Protein AF-A0A1Q6X659-F1 (afdb_monomer)

Solvent-accessible surface area (backbone atoms only — not comparable to full-atom values): 13234 Å² total; per-residue (Å²): 112,69,60,81,78,65,63,61,84,58,43,81,41,50,49,84,45,97,89,57,50,27,60,58,52,50,52,55,45,37,75,77,37,81,77,60,40,32,36,35,41,36,81,61,102,80,49,73,64,58,59,50,38,52,75,71,60,47,70,46,82,40,57,68,86,66,63,63,70,57,57,54,51,48,52,52,51,62,70,66,53,74,76,87,70,90,79,87,84,92,81,84,84,87,76,82,88,72,84,77,82,70,76,60,55,38,33,36,42,33,42,61,50,66,68,60,47,52,54,54,44,54,53,42,40,74,74,56,37,41,69,45,77,22,54,30,29,70,56,38,52,52,50,41,69,76,52,69,33,58,32,36,39,31,24,45,84,37,62,102,32,34,28,54,58,40,53,52,52,36,52,77,69,65,53,78,44,30,35,32,40,46,26,79,77,83,54,63,67,61,55,52,54,40,52,76,72,64,43,71,47,80,43,59,60,89,59,60,67,66,60,51,52,49,54,49,54,53,29,50,60,77,60,67,124

Sequence (225 aa):
MLFRQRRPRFTILDLYLPDISGLEVLRQMRELDPHAAVIILTGHPSSDLERQARGLGATEFLTKGLKLETVVLMMQEALARPLPSPAPSPRTSGRKIPGASQEPISLLFVDDEDSVCAFYSQYLIQCGYQVRTAKNGPAALALAEQQPPRLIIVDLTMPDMAGVELVRKLRERQVQSAVIAFTSSRDERLLEEILDLGVVDVMEKPADPERLAIAIQVGLILTSR

pLDDT: mean 77.11, std 18.49, range [28.84, 98.19]

Foldseek 3Di:
DVCVVPVDQEEEFEQDDDPDGSLVVLVVNCVVPVQHAYEYEAQDPDDPSVVSCVVSPHPYYHHDPDDLVVVLVSLVVSNPDDRDDPDDDDDDDDDDPDDPPPPAAEEEEEALDPVLCVVLVVVVVVVRHHYDYHNDLVRSLVVCVVPNGQAYEYEQDGPPDGRLRSLVVCVVVVRLHAYEYEYQDPPVVSVVSSVVSPHQYYHHPPDDSVVVVSSVSVSSSVSPD

Secondary structure (DSSP, 8-state):
-HHHHH--SEEEEES--SSS-HHHHHHHHHHH-TT-EEEEEESSTT-HHHHHHHHTT-SEEEETT--HHHHHHHHHHHHHS----S----------------PPPEEEEE-S-HHHHHHHHHHHHHTT-EEEEESSHHHHHHHHHHS--SEEEE-SS-SSS-HHHHHHHHHHTT---EEEEEE----HHHHHHHHHTT-SEEEESS--HHHHHHHHHHHHHHT--

Structure (mmCIF, N/CA/C/O backbone):
data_AF-A0A1Q6X659-F1
#
_entry.id   AF-A0A1Q6X659-F1
#
loop_
_atom_site.group_PDB
_atom_site.id
_atom_site.type_symbol
_atom_site.label_atom_id
_atom_site.label_alt_id
_atom_site.label_comp_id
_atom_site.label_asym_id
_atom_site.label_entity_id
_atom_site.label_seq_id
_atom_site.pdbx_PDB_ins_code
_atom_site.Cartn_x
_atom_site.Cartn_y
_atom_site.Cartn_z
_atom_site.occupancy
_atom_site.B_iso_or_equiv
_atom_site.auth_seq_id
_atom_site.auth_comp_id
_atom_site.auth_asym_id
_atom_site.auth_atom_id
_atom_site.pdbx_PDB_model_num
ATOM 1 N N . MET A 1 1 ? 4.358 -17.098 -23.109 1.00 64.12 1 MET A N 1
ATOM 2 C CA . MET A 1 1 ? 4.682 -15.669 -22.908 1.00 64.12 1 MET A CA 1
ATOM 3 C C . MET A 1 1 ? 3.695 -15.070 -21.910 1.00 64.12 1 MET A C 1
ATOM 5 O O . MET A 1 1 ? 2.492 -15.169 -22.145 1.00 64.12 1 MET A O 1
ATOM 9 N N . LEU A 1 2 ? 4.183 -14.496 -20.805 1.00 71.75 2 LEU A N 1
ATOM 10 C CA . LEU A 1 2 ? 3.372 -13.975 -19.688 1.00 71.75 2 LEU A CA 1
ATOM 11 C C . LEU A 1 2 ? 2.314 -12.951 -20.138 1.00 71.75 2 LEU A C 1
ATOM 13 O O . LEU A 1 2 ? 1.184 -12.973 -19.656 1.00 71.75 2 LEU A O 1
ATOM 17 N N . PHE A 1 3 ? 2.650 -12.133 -21.139 1.00 74.81 3 PHE A N 1
ATOM 18 C CA . PHE A 1 3 ? 1.750 -11.155 -21.752 1.00 74.81 3 PHE A CA 1
ATOM 19 C C . PHE A 1 3 ? 0.428 -11.774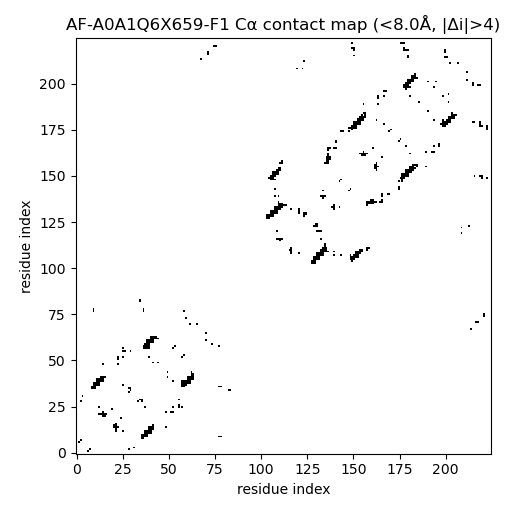 -22.240 1.00 74.81 3 PHE A C 1
ATOM 21 O O . PHE A 1 3 ? -0.649 -11.262 -21.945 1.00 74.81 3 PHE A O 1
ATOM 28 N N . ARG A 1 4 ? 0.485 -12.936 -22.907 1.00 77.06 4 ARG A N 1
ATOM 29 C CA . ARG A 1 4 ? -0.708 -13.634 -23.417 1.00 77.06 4 ARG A CA 1
ATOM 30 C C . ARG A 1 4 ? -1.593 -14.188 -22.298 1.00 77.06 4 ARG A C 1
ATOM 32 O O . ARG A 1 4 ? -2.805 -14.247 -22.467 1.00 77.06 4 ARG A O 1
ATOM 39 N N . GLN A 1 5 ? -0.987 -14.604 -21.186 1.00 71.06 5 GLN A N 1
ATOM 40 C CA . GLN A 1 5 ? -1.693 -15.204 -20.050 1.00 71.06 5 GLN A CA 1
ATOM 41 C C . GLN A 1 5 ? -2.322 -14.150 -19.135 1.00 71.06 5 GLN A C 1
ATOM 43 O O . GLN A 1 5 ? -3.423 -14.354 -18.640 1.00 71.06 5 GLN A O 1
ATOM 48 N N . ARG A 1 6 ? -1.628 -13.028 -18.908 1.00 72.06 6 ARG A N 1
ATOM 49 C CA . ARG A 1 6 ? -2.042 -11.994 -17.948 1.00 72.06 6 ARG A CA 1
ATOM 50 C C . ARG A 1 6 ? -2.740 -10.792 -18.590 1.00 72.06 6 ARG A C 1
ATOM 52 O O . ARG A 1 6 ? -3.401 -10.065 -17.862 1.00 72.06 6 ARG A O 1
ATOM 59 N N . ARG A 1 7 ? -2.594 -10.584 -19.910 1.00 72.00 7 ARG A N 1
ATOM 60 C CA . ARG A 1 7 ? -3.108 -9.423 -20.672 1.00 72.00 7 ARG A CA 1
ATOM 61 C C . ARG A 1 7 ? -2.994 -8.105 -19.886 1.00 72.00 7 ARG A C 1
ATOM 63 O O . ARG A 1 7 ? -4.010 -7.498 -19.539 1.00 72.00 7 ARG A O 1
ATOM 70 N N . PRO A 1 8 ? -1.765 -7.696 -19.535 1.00 71.94 8 PRO A N 1
ATOM 71 C CA . PRO A 1 8 ? -1.556 -6.540 -18.678 1.00 71.94 8 PRO A CA 1
ATOM 72 C C . PRO A 1 8 ? -2.023 -5.251 -19.367 1.00 71.94 8 PRO A C 1
ATOM 74 O O . PRO A 1 8 ? -1.880 -5.099 -20.579 1.00 71.94 8 PRO A O 1
ATOM 77 N N . ARG A 1 9 ? -2.558 -4.301 -18.585 1.00 59.72 9 ARG A N 1
ATOM 78 C CA . ARG A 1 9 ? -3.031 -3.001 -19.106 1.00 59.72 9 ARG A CA 1
ATOM 79 C C . ARG A 1 9 ? -1.894 -2.114 -19.620 1.00 59.72 9 ARG A C 1
ATOM 81 O O . ARG A 1 9 ? -2.136 -1.273 -20.474 1.00 59.72 9 ARG A O 1
ATOM 88 N N . PHE A 1 10 ? -0.681 -2.308 -19.112 1.00 71.94 10 PHE A N 1
ATOM 89 C CA . PHE A 1 10 ? 0.547 -1.695 -19.610 1.00 71.94 10 PHE A CA 1
ATOM 90 C C . PHE A 1 10 ? 1.723 -2.650 -19.385 1.00 71.94 10 PHE A C 1
ATOM 92 O O . PHE A 1 10 ? 1.685 -3.494 -18.492 1.00 71.94 10 PHE A O 1
ATOM 99 N N . THR A 1 11 ? 2.769 -2.536 -20.196 1.00 81.62 11 THR A N 1
ATOM 100 C CA . THR A 1 11 ? 4.011 -3.306 -20.059 1.00 81.62 11 THR A CA 1
ATOM 101 C C . THR A 1 11 ? 5.193 -2.355 -20.092 1.00 81.62 11 THR A C 1
ATOM 103 O O . THR A 1 11 ? 5.302 -1.555 -21.015 1.00 81.62 11 THR A O 1
ATOM 106 N N . ILE A 1 12 ? 6.083 -2.457 -19.110 1.00 81.06 12 ILE A N 1
ATOM 107 C CA . ILE A 1 12 ? 7.392 -1.806 -19.159 1.00 81.06 12 ILE A CA 1
ATOM 108 C C . ILE A 1 12 ? 8.394 -2.842 -19.667 1.00 81.06 12 ILE A C 1
ATOM 110 O O . ILE A 1 12 ? 8.463 -3.943 -19.125 1.00 81.06 12 ILE A O 1
ATOM 114 N N . LEU A 1 13 ? 9.133 -2.513 -20.722 1.00 82.69 13 LEU A N 1
ATOM 115 C CA . LEU A 1 13 ? 9.983 -3.456 -21.440 1.00 82.69 13 LEU A CA 1
ATOM 116 C C . LEU A 1 13 ? 11.391 -2.892 -21.623 1.00 82.69 13 LEU A C 1
ATOM 118 O O . LEU A 1 13 ? 11.579 -1.900 -22.323 1.00 82.69 13 LEU A O 1
ATOM 122 N N . ASP A 1 14 ? 12.385 -3.540 -21.017 1.00 81.19 14 ASP A N 1
ATOM 123 C CA . ASP A 1 14 ? 13.793 -3.245 -21.294 1.00 81.19 14 ASP A CA 1
ATOM 124 C C . ASP A 1 14 ? 14.152 -3.695 -22.718 1.00 81.19 14 ASP A C 1
ATOM 126 O O . ASP A 1 14 ? 13.738 -4.766 -23.169 1.00 81.19 14 ASP A O 1
ATOM 130 N N . LEU A 1 15 ? 14.931 -2.885 -23.434 1.00 76.38 15 LEU A N 1
ATOM 131 C CA . LEU A 1 15 ? 15.457 -3.252 -24.752 1.00 76.38 15 LEU A CA 1
ATOM 132 C C . LEU A 1 15 ? 16.584 -4.285 -24.667 1.00 76.38 15 LEU A C 1
ATOM 134 O O . LEU A 1 15 ? 16.765 -5.075 -25.598 1.00 76.38 15 LEU A O 1
ATOM 138 N N . TYR A 1 16 ? 17.323 -4.281 -23.558 1.00 73.62 16 TYR A N 1
ATOM 139 C CA . TYR A 1 16 ? 18.468 -5.151 -23.322 1.00 73.62 16 TYR A CA 1
ATOM 140 C C . TYR A 1 16 ? 18.085 -6.250 -22.335 1.00 73.62 16 TYR A C 1
ATOM 142 O O . TYR A 1 16 ? 18.192 -6.088 -21.123 1.00 73.62 16 TYR A O 1
ATOM 150 N N . LEU A 1 17 ? 17.634 -7.375 -22.876 1.00 79.38 17 LEU A N 1
ATOM 151 C CA . LEU A 1 17 ? 17.309 -8.588 -22.132 1.00 79.38 17 LEU A CA 1
ATOM 152 C C . LEU A 1 17 ? 18.331 -9.688 -22.485 1.00 79.38 17 LEU A C 1
ATOM 154 O O . LEU A 1 17 ? 18.854 -9.680 -23.602 1.00 79.38 17 LEU A O 1
ATOM 158 N N . PRO A 1 18 ? 18.621 -10.625 -21.565 1.00 65.00 18 PRO A N 1
ATOM 159 C CA . PRO A 1 18 ? 19.689 -11.613 -21.737 1.00 65.00 18 PRO A CA 1
ATOM 160 C C . PRO A 1 18 ? 19.415 -12.650 -22.839 1.00 65.00 18 PRO A C 1
ATOM 162 O O . PRO A 1 18 ? 20.344 -13.019 -23.551 1.00 65.00 18 PRO A O 1
ATOM 165 N N . ASP A 1 19 ? 18.160 -13.085 -23.010 1.00 76.56 19 ASP A N 1
ATOM 166 C CA . ASP A 1 19 ? 17.821 -14.219 -23.891 1.00 76.56 19 ASP A CA 1
ATOM 167 C C . ASP A 1 19 ? 17.177 -13.806 -25.224 1.00 76.56 19 ASP A C 1
ATOM 169 O O . ASP A 1 19 ? 17.427 -14.402 -26.270 1.00 76.56 19 ASP A O 1
ATOM 173 N N . ILE A 1 20 ? 16.312 -12.791 -25.195 1.00 79.50 20 ILE A N 1
ATOM 174 C CA . ILE A 1 20 ? 15.537 -12.318 -26.346 1.00 79.50 20 ILE A CA 1
ATOM 175 C C . ILE A 1 20 ? 15.560 -10.800 -26.360 1.00 79.50 20 ILE A C 1
ATOM 177 O O . ILE A 1 20 ? 15.252 -10.188 -25.350 1.00 79.50 20 ILE A O 1
ATOM 181 N N . SER A 1 21 ? 15.888 -10.165 -27.485 1.00 81.75 21 SER A N 1
ATOM 182 C CA . SER A 1 21 ? 15.876 -8.698 -27.550 1.00 81.75 21 SER A CA 1
ATOM 183 C C . SER A 1 21 ? 14.490 -8.138 -27.205 1.00 81.75 21 SER A C 1
ATOM 185 O O . SER A 1 21 ? 13.475 -8.638 -27.698 1.00 81.75 21 SER A O 1
ATOM 187 N N . GLY A 1 22 ? 14.441 -7.047 -26.431 1.00 80.56 22 GLY A N 1
ATOM 188 C CA . GLY A 1 22 ? 13.186 -6.355 -26.123 1.00 80.56 22 GLY A CA 1
ATOM 189 C C . GLY A 1 22 ? 12.432 -5.889 -27.374 1.00 80.56 22 GLY A C 1
ATOM 190 O O . GLY A 1 22 ? 11.209 -5.792 -27.361 1.00 80.56 22 GLY A O 1
ATOM 191 N N . LEU A 1 23 ? 13.120 -5.684 -28.502 1.00 81.38 23 LEU A N 1
ATOM 192 C CA . LEU A 1 23 ? 12.468 -5.365 -29.773 1.00 81.38 23 LEU A CA 1
ATOM 193 C C . LEU A 1 23 ? 11.662 -6.548 -30.332 1.00 81.38 23 LEU A C 1
ATOM 195 O O . LEU A 1 23 ? 10.545 -6.367 -30.814 1.00 81.38 23 LEU A O 1
ATOM 199 N N . GLU A 1 24 ? 12.203 -7.762 -30.233 1.00 81.25 24 GLU A N 1
ATOM 200 C CA . GLU A 1 24 ? 11.502 -8.973 -30.666 1.00 81.25 24 GLU A CA 1
ATOM 201 C C . GLU A 1 24 ? 10.317 -9.269 -29.737 1.00 81.25 24 GLU A C 1
ATOM 203 O O . GLU A 1 24 ? 9.238 -9.638 -30.200 1.00 81.25 24 GLU A O 1
ATOM 208 N N . VAL A 1 25 ? 10.467 -9.000 -28.436 1.00 85.19 25 VAL A N 1
ATOM 209 C CA . VAL A 1 25 ? 9.364 -9.053 -27.464 1.00 85.19 25 VAL A CA 1
ATOM 210 C C . VAL A 1 25 ? 8.252 -8.067 -27.836 1.00 85.19 25 VAL A C 1
ATOM 212 O O . VAL A 1 25 ? 7.084 -8.455 -27.873 1.00 85.19 25 VAL A O 1
ATOM 215 N N . LEU A 1 26 ? 8.593 -6.818 -28.174 1.00 83.88 26 LEU A N 1
ATOM 216 C CA . LEU A 1 26 ? 7.624 -5.814 -28.622 1.00 83.88 26 LEU A CA 1
ATOM 217 C C . LEU A 1 26 ? 6.905 -6.258 -29.902 1.00 83.88 26 LEU A C 1
ATOM 219 O O . LEU A 1 26 ? 5.685 -6.120 -29.992 1.00 83.88 26 LEU A O 1
ATOM 223 N N . ARG A 1 27 ? 7.632 -6.825 -30.872 1.00 82.81 27 ARG A N 1
ATOM 224 C CA . ARG A 1 27 ? 7.061 -7.337 -32.127 1.00 82.81 27 ARG A CA 1
ATOM 225 C C . ARG A 1 27 ? 6.025 -8.428 -31.856 1.00 82.81 27 ARG A C 1
ATOM 227 O O . ARG A 1 27 ? 4.900 -8.337 -32.339 1.00 82.81 27 ARG A O 1
ATOM 234 N N . GLN A 1 28 ? 6.370 -9.399 -31.012 1.00 84.75 28 GLN A N 1
ATOM 235 C CA . GLN A 1 28 ? 5.460 -10.472 -30.605 1.00 84.75 28 GLN A CA 1
ATOM 236 C C . GLN A 1 28 ? 4.237 -9.939 -29.846 1.00 84.75 28 GLN A C 1
ATOM 238 O O . GLN A 1 28 ? 3.120 -10.409 -30.051 1.00 84.75 28 GLN A O 1
ATOM 243 N N . MET A 1 29 ? 4.412 -8.931 -28.988 1.00 82.69 29 MET A N 1
ATOM 244 C CA . MET A 1 29 ? 3.293 -8.292 -28.292 1.00 82.69 29 MET A CA 1
ATOM 245 C C . MET A 1 29 ? 2.362 -7.554 -29.256 1.00 82.69 29 MET A C 1
ATOM 247 O O . MET A 1 29 ? 1.151 -7.652 -29.097 1.00 82.69 29 MET A O 1
ATOM 251 N N . ARG A 1 30 ? 2.903 -6.867 -30.269 1.00 80.31 30 ARG A N 1
ATOM 252 C CA . ARG A 1 30 ? 2.128 -6.145 -31.292 1.00 80.31 30 ARG A CA 1
ATOM 253 C C . ARG A 1 30 ? 1.357 -7.078 -32.223 1.00 80.31 30 ARG A C 1
ATOM 255 O O . ARG A 1 30 ? 0.250 -6.734 -32.618 1.00 80.31 30 ARG A O 1
ATOM 262 N N . GLU A 1 31 ? 1.899 -8.255 -32.533 1.00 81.94 31 GLU A N 1
ATOM 263 C CA . GLU A 1 31 ? 1.165 -9.303 -33.259 1.00 81.94 31 GLU A CA 1
ATOM 264 C C . GLU A 1 31 ? -0.029 -9.834 -32.457 1.00 81.94 31 GLU A C 1
ATOM 266 O O . GLU A 1 31 ? -1.070 -10.158 -33.026 1.00 81.94 31 GLU A O 1
ATOM 271 N N . LEU A 1 32 ? 0.116 -9.928 -31.133 1.00 81.69 32 LEU A N 1
ATOM 272 C CA . LEU A 1 32 ? -0.941 -10.402 -30.239 1.00 81.69 32 LEU A CA 1
ATOM 273 C C . LEU A 1 32 ? -1.984 -9.322 -29.935 1.00 81.69 32 LEU A C 1
ATOM 275 O O . LEU A 1 32 ? -3.170 -9.631 -29.821 1.00 81.69 32 LEU A O 1
ATOM 279 N N . ASP A 1 33 ? -1.534 -8.084 -29.758 1.00 77.75 33 ASP A N 1
ATOM 280 C CA . ASP A 1 33 ? -2.356 -6.916 -29.478 1.00 77.75 33 ASP A CA 1
ATOM 281 C C . ASP A 1 33 ? -1.678 -5.644 -30.035 1.00 77.75 33 ASP A C 1
ATOM 283 O O . ASP A 1 33 ? -0.761 -5.082 -29.413 1.00 77.75 33 ASP A O 1
ATOM 287 N N . PRO A 1 34 ? -2.148 -5.146 -31.195 1.00 76.69 34 PRO A N 1
ATOM 288 C CA . PRO A 1 34 ? -1.640 -3.919 -31.805 1.00 76.69 34 PRO A CA 1
ATOM 289 C C . PRO A 1 34 ? -1.761 -2.683 -30.904 1.00 76.69 34 PRO A C 1
ATOM 291 O O . PRO A 1 34 ? -1.044 -1.705 -31.112 1.00 76.69 34 PRO A O 1
ATOM 294 N N . HIS A 1 35 ? -2.644 -2.715 -29.902 1.00 70.94 35 HIS A N 1
ATOM 295 C CA . HIS A 1 35 ? -2.966 -1.583 -29.038 1.00 70.94 35 HIS A CA 1
ATOM 296 C C . HIS A 1 35 ? -2.387 -1.685 -27.627 1.00 70.94 35 HIS A C 1
ATOM 298 O O . HIS A 1 35 ? -2.618 -0.786 -26.818 1.00 70.94 35 HIS A O 1
ATOM 304 N N . ALA A 1 36 ? -1.615 -2.729 -27.315 1.00 76.44 36 ALA A N 1
ATOM 305 C CA . ALA A 1 36 ? -1.024 -2.880 -25.991 1.00 76.44 36 ALA A CA 1
ATOM 306 C C . ALA A 1 36 ? -0.200 -1.638 -25.600 1.00 76.44 36 ALA A C 1
ATOM 308 O O . ALA A 1 36 ? 0.680 -1.208 -26.354 1.00 76.44 36 ALA A O 1
ATOM 309 N N . ALA A 1 37 ? -0.440 -1.066 -24.420 1.00 74.56 37 ALA A N 1
ATOM 310 C CA . ALA A 1 37 ? 0.388 0.028 -23.925 1.00 74.56 37 ALA A CA 1
ATOM 311 C C . ALA A 1 37 ? 1.763 -0.532 -23.529 1.00 74.56 37 ALA A C 1
ATOM 313 O O . ALA A 1 37 ? 1.868 -1.315 -22.583 1.00 74.56 37 ALA A O 1
ATOM 314 N N . VAL A 1 38 ? 2.813 -0.170 -24.272 1.00 78.12 38 VAL A N 1
ATOM 315 C CA . VAL A 1 38 ? 4.181 -0.650 -24.020 1.00 78.12 38 VAL A CA 1
ATOM 316 C C . VAL A 1 38 ? 5.115 0.540 -23.874 1.00 78.12 38 VAL A C 1
ATOM 318 O O . VAL A 1 38 ? 5.272 1.325 -24.808 1.00 78.12 38 VAL A O 1
ATOM 321 N N . ILE A 1 39 ? 5.727 0.657 -22.701 1.00 77.81 39 ILE A N 1
ATOM 322 C CA . ILE A 1 39 ? 6.712 1.679 -22.358 1.00 77.81 39 ILE A CA 1
ATOM 323 C C . ILE A 1 39 ? 8.090 1.024 -22.407 1.00 77.81 39 ILE A C 1
ATOM 325 O O . ILE A 1 39 ? 8.321 -0.005 -21.775 1.00 77.81 39 ILE A O 1
ATOM 329 N N . ILE A 1 40 ? 9.008 1.597 -23.173 1.00 77.56 40 ILE A N 1
ATOM 330 C CA . ILE A 1 40 ? 10.329 1.021 -23.412 1.00 77.56 40 ILE A CA 1
ATOM 331 C C . ILE A 1 40 ? 11.345 1.618 -22.443 1.00 77.56 40 ILE A C 1
ATOM 333 O O . ILE A 1 40 ? 11.412 2.831 -22.316 1.00 77.56 40 ILE A O 1
ATOM 337 N N . LEU A 1 41 ? 12.173 0.794 -21.804 1.00 72.38 41 LEU A N 1
ATOM 338 C CA . LEU A 1 41 ? 13.244 1.222 -20.901 1.00 72.38 41 LEU A CA 1
ATOM 339 C C . LEU A 1 41 ? 14.600 1.164 -21.639 1.00 72.38 41 LEU A C 1
ATOM 341 O O . LEU A 1 41 ? 15.031 0.101 -22.084 1.00 72.38 41 LEU A O 1
ATOM 345 N N . THR A 1 42 ? 15.268 2.308 -21.811 1.00 66.56 42 THR A N 1
ATOM 346 C CA . THR A 1 42 ? 16.495 2.511 -22.604 1.00 66.56 42 THR A CA 1
ATOM 347 C C . THR A 1 42 ? 17.637 3.045 -21.739 1.00 66.56 42 THR A C 1
ATOM 349 O O . THR A 1 42 ? 17.432 3.845 -20.841 1.00 66.56 42 THR A O 1
ATOM 352 N N . GLY A 1 43 ? 18.878 2.611 -21.974 1.00 55.88 43 GLY A N 1
ATOM 353 C CA . GLY A 1 43 ? 20.047 3.117 -21.233 1.00 55.88 43 GLY A CA 1
ATOM 354 C C . GLY A 1 43 ? 20.626 4.432 -21.767 1.00 55.88 43 GLY A C 1
ATOM 355 O O . GLY A 1 43 ? 21.275 5.152 -21.020 1.00 55.88 43 GLY A O 1
ATOM 356 N N . HIS A 1 44 ? 20.392 4.747 -23.045 1.00 54.44 44 HIS A N 1
ATOM 357 C CA . HIS A 1 44 ? 20.873 5.960 -23.711 1.00 54.44 44 HIS A CA 1
ATOM 358 C C . HIS A 1 44 ? 19.968 6.330 -24.907 1.00 54.44 44 HIS A C 1
ATOM 360 O O . HIS A 1 44 ? 19.569 5.432 -25.653 1.00 54.44 44 HIS A O 1
ATOM 366 N N . PRO A 1 45 ? 19.700 7.631 -25.140 1.00 48.59 45 PRO A N 1
ATOM 367 C CA . PRO A 1 45 ? 18.712 8.131 -26.109 1.00 48.59 45 PRO A CA 1
ATOM 368 C C . PRO A 1 45 ? 19.133 8.076 -27.598 1.00 48.59 45 PRO A C 1
ATOM 370 O O . PRO A 1 45 ? 18.506 8.710 -28.443 1.00 48.59 45 PRO A O 1
ATOM 373 N N . SER A 1 46 ? 20.226 7.387 -27.953 1.00 51.16 46 SER A N 1
ATOM 374 C CA . SER A 1 46 ? 20.831 7.461 -29.300 1.00 51.16 46 SER A CA 1
ATOM 375 C C . SER A 1 46 ? 21.001 6.122 -30.030 1.00 51.16 46 SER A C 1
ATOM 377 O O . SER A 1 46 ? 21.691 6.070 -31.047 1.00 51.16 46 SER A O 1
ATOM 379 N N . SER A 1 47 ? 20.377 5.037 -29.564 1.00 57.50 47 SER A N 1
ATOM 380 C CA . SER A 1 47 ? 20.535 3.717 -30.198 1.00 57.50 47 SER A CA 1
ATOM 381 C C . SER A 1 47 ? 19.558 3.482 -31.362 1.00 57.50 47 SER A C 1
ATOM 383 O O . SER A 1 47 ? 18.392 3.878 -31.311 1.00 57.50 47 SER A O 1
ATOM 385 N N . ASP A 1 48 ? 20.009 2.781 -32.410 1.00 65.44 48 ASP A N 1
ATOM 386 C CA . ASP A 1 48 ? 19.168 2.324 -33.532 1.00 65.44 48 ASP A CA 1
ATOM 387 C C . ASP A 1 48 ? 17.935 1.527 -33.080 1.00 65.44 48 ASP A C 1
ATOM 389 O O . ASP A 1 48 ? 16.881 1.593 -33.716 1.00 65.44 48 ASP A O 1
ATOM 393 N N . LEU A 1 49 ? 18.037 0.836 -31.940 1.00 63.47 49 LEU A N 1
ATOM 394 C CA . LEU A 1 49 ? 16.931 0.105 -31.326 1.00 63.47 49 LEU A CA 1
ATOM 395 C C . LEU A 1 49 ? 15.760 1.016 -30.928 1.00 63.47 49 LEU A C 1
ATOM 397 O O . LEU A 1 49 ? 14.610 0.609 -31.067 1.00 63.47 49 LEU A O 1
ATOM 401 N N . GLU A 1 50 ? 16.013 2.244 -30.467 1.00 64.94 50 GLU A N 1
ATOM 402 C CA . GLU A 1 50 ? 14.945 3.180 -30.088 1.00 64.94 50 GLU A CA 1
ATOM 403 C C . GLU A 1 50 ? 14.127 3.608 -31.313 1.00 64.94 50 GLU A C 1
ATOM 405 O O . GLU A 1 50 ? 12.894 3.626 -31.288 1.00 64.94 50 GLU A O 1
ATOM 410 N N . ARG A 1 51 ? 14.817 3.892 -32.428 1.00 65.75 51 ARG A N 1
ATOM 411 C CA . ARG A 1 51 ? 14.174 4.204 -33.714 1.00 65.75 51 ARG A CA 1
ATOM 412 C C . ARG A 1 51 ? 13.309 3.046 -34.200 1.00 65.75 51 ARG A C 1
ATOM 414 O O . ARG A 1 51 ? 12.185 3.270 -34.644 1.00 65.75 51 ARG A O 1
ATOM 421 N N . GLN A 1 52 ? 13.808 1.819 -34.083 1.00 68.81 52 GLN A N 1
ATOM 422 C CA . GLN A 1 52 ? 13.057 0.624 -34.467 1.00 68.81 52 GLN A CA 1
ATOM 423 C C . GLN A 1 52 ? 11.842 0.402 -33.557 1.00 68.81 52 GLN A C 1
ATOM 425 O O . GLN A 1 52 ? 10.746 0.154 -34.054 1.00 68.81 52 GLN A O 1
ATOM 430 N N . ALA A 1 53 ? 11.987 0.585 -32.244 1.00 66.31 53 ALA A N 1
ATOM 431 C CA . ALA A 1 53 ? 10.879 0.482 -31.297 1.00 66.31 53 ALA A CA 1
ATOM 432 C C . ALA A 1 53 ? 9.794 1.550 -31.540 1.00 66.31 53 ALA A C 1
ATOM 434 O O . ALA A 1 53 ? 8.605 1.240 -31.444 1.00 66.31 53 ALA A O 1
ATOM 435 N N . ARG A 1 54 ? 10.169 2.780 -31.937 1.00 68.00 54 ARG A N 1
ATOM 436 C CA . ARG A 1 54 ? 9.209 3.808 -32.392 1.00 68.00 54 ARG A CA 1
ATOM 437 C C . ARG A 1 54 ? 8.443 3.341 -33.625 1.00 68.00 54 ARG A C 1
ATOM 439 O O . ARG A 1 54 ? 7.224 3.476 -33.666 1.00 68.00 54 ARG A O 1
ATOM 446 N N . GLY A 1 55 ? 9.141 2.753 -34.598 1.00 68.00 55 GLY A N 1
ATOM 447 C CA . GLY A 1 55 ? 8.528 2.183 -35.802 1.00 68.00 55 GLY A CA 1
ATOM 448 C C . GLY A 1 55 ? 7.528 1.056 -35.513 1.00 68.00 55 GLY A C 1
ATOM 449 O O . GLY A 1 55 ? 6.569 0.887 -36.258 1.00 68.00 55 GLY A O 1
ATOM 450 N N . LEU A 1 56 ? 7.704 0.336 -34.403 1.00 66.88 56 LEU A N 1
ATOM 451 C CA . LEU A 1 56 ? 6.789 -0.709 -33.925 1.00 66.88 56 LEU A CA 1
ATOM 452 C C . LEU A 1 56 ? 5.674 -0.180 -33.001 1.00 66.88 56 LEU A C 1
ATOM 454 O O . LEU A 1 56 ? 4.929 -0.960 -32.403 1.00 66.88 56 LEU A O 1
ATOM 458 N N . GLY A 1 57 ? 5.541 1.141 -32.862 1.00 63.00 57 GLY A N 1
ATOM 459 C CA . GLY A 1 57 ? 4.478 1.764 -32.078 1.00 63.00 57 GLY A CA 1
ATOM 460 C C . GLY A 1 57 ? 4.665 1.633 -30.567 1.00 63.00 57 GLY A C 1
ATOM 461 O O . GLY A 1 57 ? 3.673 1.510 -29.847 1.00 63.00 57 GLY A O 1
ATOM 462 N N . ALA A 1 58 ? 5.904 1.613 -30.064 1.00 62.69 58 ALA A N 1
ATOM 463 C CA . ALA A 1 58 ? 6.161 1.830 -28.639 1.00 62.69 58 ALA A CA 1
ATOM 464 C C . ALA A 1 58 ? 5.444 3.104 -28.163 1.00 62.69 58 ALA A C 1
ATOM 466 O O . ALA A 1 58 ? 5.467 4.129 -28.845 1.00 62.69 58 ALA A O 1
ATOM 467 N N . THR A 1 59 ? 4.764 3.018 -27.021 1.00 56.38 59 THR A N 1
ATOM 468 C CA . THR A 1 59 ? 3.899 4.095 -26.535 1.00 56.38 59 THR A CA 1
ATOM 469 C C . THR A 1 59 ? 4.721 5.266 -26.016 1.00 56.38 59 THR A C 1
ATOM 471 O O . THR A 1 59 ? 4.357 6.396 -26.322 1.00 56.38 59 THR A O 1
ATOM 474 N N . GLU A 1 60 ? 5.812 4.980 -25.294 1.00 63.81 60 GLU A N 1
ATOM 475 C CA . GLU A 1 60 ? 6.763 5.957 -24.746 1.00 63.81 60 GLU A CA 1
ATOM 476 C C . GLU A 1 60 ? 8.140 5.328 -24.437 1.00 63.81 60 GLU A C 1
ATOM 478 O O . GLU A 1 60 ? 8.270 4.100 -24.399 1.00 63.81 60 GLU A O 1
ATOM 483 N N . PHE A 1 61 ? 9.158 6.170 -24.199 1.00 61.94 61 PHE A N 1
ATOM 484 C CA . PHE A 1 61 ? 10.538 5.768 -23.872 1.00 61.94 61 PHE A CA 1
ATOM 485 C C . PHE A 1 61 ? 11.017 6.334 -22.529 1.00 61.94 61 PHE A C 1
ATOM 487 O O . PHE A 1 61 ? 10.942 7.532 -22.283 1.00 61.94 61 PHE A O 1
ATOM 494 N N . LEU A 1 62 ? 11.589 5.471 -21.695 1.00 60.75 62 LEU A N 1
ATOM 495 C CA . LEU A 1 62 ? 12.161 5.764 -20.386 1.00 60.75 62 LEU A CA 1
ATOM 496 C C . LEU A 1 62 ? 13.680 5.604 -20.433 1.00 60.75 62 LEU A C 1
ATOM 498 O O . LEU A 1 62 ? 14.150 4.533 -20.785 1.00 60.75 62 LEU A O 1
ATOM 502 N N . THR A 1 63 ? 14.464 6.597 -20.020 1.00 58.19 63 THR A N 1
ATOM 503 C CA . THR A 1 63 ? 15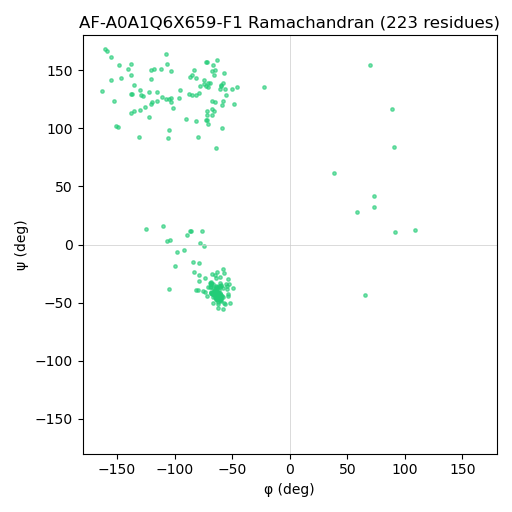.909 6.438 -19.810 1.00 58.19 63 THR A CA 1
ATOM 504 C C . THR A 1 63 ? 16.237 5.793 -18.449 1.00 58.19 63 THR A C 1
ATOM 506 O O . THR A 1 63 ? 15.591 6.047 -17.433 1.00 58.19 63 THR A O 1
ATOM 509 N N . LYS A 1 64 ? 17.266 4.942 -18.385 1.00 52.41 64 LYS A N 1
ATOM 510 C CA . LYS A 1 64 ? 17.782 4.365 -17.133 1.00 52.41 64 LYS A CA 1
ATOM 511 C C . LYS A 1 64 ? 18.403 5.504 -16.314 1.00 52.41 64 LYS A C 1
ATOM 513 O O . LYS A 1 64 ? 19.348 6.138 -16.771 1.00 52.41 64 LYS A O 1
ATOM 518 N N . GLY A 1 65 ? 17.838 5.787 -15.136 1.00 46.88 65 GLY A N 1
ATOM 519 C CA . GLY A 1 65 ? 18.211 6.929 -14.282 1.00 46.88 65 GLY A CA 1
ATOM 520 C C . GLY A 1 65 ? 17.180 8.068 -14.206 1.00 46.88 65 GLY A C 1
ATOM 521 O O . GLY A 1 65 ? 17.508 9.152 -13.728 1.00 46.88 65 GLY A O 1
ATOM 522 N N . LEU A 1 66 ? 15.948 7.859 -14.682 1.00 51.62 66 LEU A N 1
ATOM 523 C CA . LEU A 1 66 ? 14.872 8.850 -14.590 1.00 51.62 66 LEU A CA 1
ATOM 524 C C . LEU A 1 66 ? 14.385 9.106 -13.160 1.00 51.62 66 LEU A C 1
ATOM 526 O O . LEU A 1 66 ? 14.329 8.205 -12.325 1.00 51.62 66 LEU A O 1
ATOM 530 N N . LYS A 1 67 ? 13.931 10.345 -12.939 1.00 52.44 67 LYS A N 1
ATOM 531 C CA . LYS A 1 67 ? 13.120 10.715 -11.779 1.00 52.44 67 LYS A CA 1
ATOM 532 C C . LYS A 1 67 ? 11.729 10.108 -11.914 1.00 52.44 67 LYS A C 1
ATOM 534 O O . LYS A 1 67 ? 11.136 10.098 -12.992 1.00 52.44 67 LYS A O 1
ATOM 539 N N . LEU A 1 68 ? 11.214 9.609 -10.803 1.00 52.91 68 LEU A N 1
ATOM 540 C CA . LEU A 1 68 ? 9.971 8.856 -10.748 1.00 52.91 68 LEU A CA 1
ATOM 541 C C . LEU A 1 68 ? 8.739 9.642 -11.216 1.00 52.91 68 LEU A C 1
ATOM 543 O O . LEU A 1 68 ? 7.845 9.061 -11.825 1.00 52.91 68 LEU A O 1
ATOM 547 N N . GLU A 1 69 ? 8.704 10.950 -10.974 1.00 54.09 69 GLU A N 1
ATOM 548 C CA . GLU A 1 69 ? 7.632 11.845 -11.430 1.00 54.09 69 GLU A CA 1
ATOM 549 C C . GLU A 1 69 ? 7.338 11.639 -12.925 1.00 54.09 69 GLU A C 1
ATOM 551 O O . GLU A 1 69 ? 6.181 11.592 -13.338 1.00 54.09 69 GLU A O 1
ATOM 556 N N . THR A 1 70 ? 8.387 11.401 -13.720 1.00 55.78 70 THR A N 1
ATOM 557 C CA . THR A 1 70 ? 8.294 11.093 -15.147 1.00 55.78 70 THR A CA 1
ATOM 558 C C . THR A 1 70 ? 7.648 9.733 -15.408 1.00 55.78 70 THR A C 1
ATOM 560 O O . THR A 1 70 ? 6.816 9.620 -16.301 1.00 55.78 70 THR A O 1
ATOM 563 N N . VAL A 1 71 ? 7.979 8.698 -14.629 1.00 63.56 71 VAL A N 1
ATOM 564 C CA . VAL A 1 71 ? 7.388 7.354 -14.776 1.00 63.56 71 VAL A CA 1
ATOM 565 C C . VAL A 1 71 ? 5.895 7.391 -14.457 1.00 63.56 71 VAL A C 1
ATOM 567 O O . VAL A 1 71 ? 5.087 6.853 -15.210 1.00 63.56 71 VAL A O 1
ATOM 570 N N . VAL A 1 72 ? 5.518 8.059 -13.368 1.00 65.19 72 VAL A N 1
ATOM 571 C CA . VAL A 1 72 ? 4.123 8.174 -12.926 1.00 65.19 72 VAL A CA 1
ATOM 572 C C . VAL A 1 72 ? 3.303 8.997 -13.918 1.00 65.19 72 VAL A C 1
ATOM 574 O O . VAL A 1 72 ? 2.224 8.556 -14.314 1.00 65.19 72 VAL A O 1
ATOM 577 N N . LEU A 1 73 ? 3.831 10.133 -14.387 1.00 63.56 73 LEU A N 1
ATOM 578 C CA . LEU A 1 73 ? 3.198 10.936 -15.435 1.00 63.56 73 LEU A CA 1
ATOM 579 C C . LEU A 1 73 ? 3.001 10.117 -16.718 1.00 63.56 73 LEU A C 1
ATOM 581 O O . LEU A 1 73 ? 1.911 10.108 -17.282 1.00 63.56 73 LEU A O 1
ATOM 585 N N . MET A 1 74 ? 4.009 9.350 -17.135 1.00 63.69 74 MET A N 1
ATOM 586 C CA . MET A 1 74 ? 3.905 8.482 -18.309 1.00 63.69 74 MET A CA 1
ATOM 587 C C . MET A 1 74 ? 2.878 7.365 -18.138 1.00 63.69 74 MET A C 1
ATOM 589 O O . MET A 1 74 ? 2.157 7.046 -19.082 1.00 63.69 74 MET A O 1
ATOM 593 N N . MET A 1 75 ? 2.772 6.769 -16.948 1.00 65.81 75 MET A N 1
ATOM 594 C CA . MET A 1 75 ? 1.722 5.790 -16.662 1.00 65.81 75 MET A CA 1
ATOM 595 C C . MET A 1 75 ? 0.336 6.431 -16.769 1.00 65.81 75 MET A C 1
ATOM 597 O O . MET A 1 75 ? -0.561 5.845 -17.374 1.00 65.81 75 MET A O 1
ATOM 601 N N . GLN A 1 76 ? 0.168 7.641 -16.231 1.00 65.94 76 GLN A N 1
ATOM 602 C CA . GLN A 1 76 ? -1.077 8.401 -16.338 1.00 65.94 76 GLN A CA 1
ATOM 603 C C . GLN A 1 76 ? -1.417 8.731 -17.798 1.00 65.94 76 GLN A C 1
ATOM 605 O O . GLN A 1 76 ? -2.544 8.486 -18.222 1.00 65.94 76 GLN A O 1
ATOM 610 N N . GLU A 1 77 ? -0.457 9.206 -18.592 1.00 65.69 77 GLU A N 1
ATOM 611 C CA . GLU A 1 77 ? -0.648 9.507 -20.017 1.00 65.69 77 GLU A CA 1
ATOM 612 C C . GLU A 1 77 ? -0.960 8.255 -20.847 1.00 65.69 77 GLU A C 1
ATOM 614 O O . GLU A 1 77 ? -1.870 8.269 -21.681 1.00 65.69 77 GLU A O 1
ATOM 619 N N . ALA A 1 78 ? -0.252 7.150 -20.601 1.00 65.44 78 ALA A N 1
ATOM 620 C CA . ALA A 1 78 ? -0.480 5.882 -21.288 1.00 65.44 78 ALA A CA 1
ATOM 621 C C . ALA A 1 78 ? -1.874 5.308 -20.988 1.00 65.44 78 ALA A C 1
ATOM 623 O O . ALA A 1 78 ? -2.508 4.747 -21.879 1.00 65.44 78 ALA A O 1
ATOM 624 N N . LEU A 1 79 ? -2.367 5.477 -19.757 1.00 63.66 79 LEU A N 1
ATOM 625 C CA . LEU A 1 79 ? -3.711 5.052 -19.352 1.00 63.66 79 LEU A CA 1
ATOM 626 C C . LEU A 1 79 ? -4.813 6.015 -19.812 1.00 63.66 79 LEU A C 1
ATOM 628 O O . LEU A 1 79 ? -5.953 5.586 -19.982 1.00 63.66 79 LEU A O 1
ATOM 632 N N . ALA A 1 80 ? -4.487 7.292 -20.017 1.00 63.88 80 ALA A N 1
ATOM 633 C CA . ALA A 1 80 ? -5.420 8.314 -20.482 1.00 63.88 80 ALA A CA 1
ATOM 634 C C . ALA A 1 80 ? -5.591 8.345 -22.012 1.00 63.88 80 ALA A C 1
ATOM 636 O O . ALA A 1 80 ? -6.553 8.948 -22.495 1.00 63.88 80 ALA A O 1
ATOM 637 N N . ARG A 1 81 ? -4.701 7.710 -22.796 1.00 55.56 81 ARG A N 1
ATOM 638 C CA . ARG A 1 81 ? -4.874 7.614 -24.256 1.00 55.56 81 ARG A CA 1
ATOM 639 C C . ARG A 1 81 ? -6.115 6.770 -24.588 1.00 55.56 81 ARG A C 1
ATOM 641 O O . ARG A 1 81 ? -6.171 5.595 -24.221 1.00 55.56 81 ARG A O 1
ATOM 648 N N . PRO A 1 82 ? -7.094 7.314 -25.336 1.00 46.03 82 PRO A N 1
ATOM 649 C CA . PRO A 1 82 ? -8.146 6.502 -25.927 1.00 46.03 82 PRO A CA 1
ATOM 650 C C . PRO A 1 82 ? -7.502 5.480 -26.868 1.00 46.03 82 PRO A C 1
ATOM 652 O O . PRO A 1 82 ? -6.617 5.841 -27.649 1.00 46.03 82 PRO A O 1
ATOM 655 N N . LEU A 1 83 ? -7.955 4.222 -26.823 1.00 39.19 83 LEU A N 1
ATOM 656 C CA . LEU A 1 83 ? -7.672 3.255 -27.889 1.00 39.19 83 LEU A CA 1
ATOM 657 C C . LEU A 1 83 ? -7.917 3.949 -29.242 1.00 39.19 83 LEU A C 1
ATOM 659 O O . LEU A 1 83 ? -8.927 4.653 -29.358 1.00 39.19 83 LEU A O 1
ATOM 663 N N . PRO A 1 84 ? -7.037 3.800 -30.251 1.00 37.41 84 PRO A N 1
ATOM 664 C CA . PRO A 1 84 ? -7.270 4.383 -31.562 1.00 37.41 84 PRO A CA 1
ATOM 665 C C . PRO A 1 84 ? -8.581 3.826 -32.127 1.00 37.41 84 PRO A C 1
ATOM 667 O O . PRO A 1 84 ? -8.633 2.709 -32.632 1.00 37.41 84 PRO A O 1
ATOM 670 N N . SER A 1 85 ? -9.658 4.599 -32.022 1.00 32.31 85 SER A N 1
ATOM 671 C CA . SER A 1 85 ? -10.836 4.397 -32.854 1.00 32.31 85 SER A CA 1
ATOM 672 C C . SER A 1 85 ? -10.476 4.871 -34.265 1.00 32.31 85 SER A C 1
ATOM 674 O O . SER A 1 85 ? -9.828 5.918 -34.399 1.00 32.31 85 SER A O 1
ATOM 676 N N . PRO A 1 86 ? -10.832 4.132 -35.328 1.00 34.62 86 PRO A N 1
ATOM 677 C CA . PRO A 1 86 ? -10.473 4.521 -36.678 1.00 34.62 86 PRO A CA 1
ATOM 678 C C . PRO A 1 86 ? -11.215 5.804 -37.091 1.00 34.62 86 PRO A C 1
ATOM 680 O O . PRO A 1 86 ? -12.414 5.794 -37.344 1.00 34.62 86 PRO A O 1
ATOM 683 N N . ALA A 1 87 ? -10.418 6.867 -37.225 1.00 32.72 87 ALA A N 1
ATOM 684 C CA . ALA A 1 87 ? -10.611 8.085 -38.019 1.00 32.72 87 ALA A CA 1
ATOM 685 C C . ALA A 1 87 ? -11.698 9.113 -37.595 1.00 32.72 87 ALA A C 1
ATOM 687 O O . ALA A 1 87 ? -12.660 8.792 -36.901 1.00 32.72 87 ALA A O 1
ATOM 688 N N . PRO A 1 88 ? -11.511 10.399 -37.970 1.00 43.12 88 PRO A N 1
ATOM 689 C CA . PRO A 1 88 ? -11.957 11.545 -37.183 1.00 43.12 88 PRO A CA 1
ATOM 690 C C . PRO A 1 88 ? -13.171 12.269 -37.781 1.00 43.12 88 PRO A C 1
ATOM 692 O O . PRO A 1 88 ? -13.434 12.210 -38.980 1.00 43.12 88 PRO A O 1
ATOM 695 N N . SER A 1 89 ? -13.835 13.093 -36.969 1.00 28.84 89 SER A N 1
ATOM 696 C CA . SER A 1 89 ? -14.489 14.298 -37.491 1.00 28.84 89 SER A CA 1
ATOM 697 C C . SER A 1 89 ? -14.207 15.511 -36.591 1.00 28.84 89 SER A C 1
ATOM 699 O O . SER A 1 89 ? -14.194 15.383 -35.365 1.00 28.84 89 SER A O 1
ATOM 701 N N . PRO A 1 90 ? -13.918 16.685 -37.185 1.00 38.50 90 PRO A N 1
ATOM 702 C CA . PRO A 1 90 ? -13.459 17.860 -36.463 1.00 38.50 90 PRO A CA 1
ATOM 703 C C . PRO A 1 90 ? -14.654 18.673 -35.966 1.00 38.50 90 PRO A C 1
ATOM 705 O O . PRO A 1 90 ? -15.525 19.050 -36.750 1.00 38.50 90 PRO A O 1
ATOM 708 N N . ARG A 1 91 ? -14.671 19.019 -34.677 1.00 32.06 91 ARG A N 1
ATOM 709 C CA . ARG A 1 91 ? -15.410 20.189 -34.190 1.00 32.06 91 ARG A CA 1
ATOM 710 C C . ARG A 1 91 ? -14.544 20.971 -33.217 1.00 32.06 91 ARG A C 1
ATOM 712 O O . ARG A 1 91 ? -14.147 20.490 -32.162 1.00 32.06 91 ARG A O 1
ATOM 719 N N . THR A 1 92 ? -14.232 22.177 -33.658 1.00 31.55 92 THR A N 1
ATOM 720 C CA . THR A 1 92 ? -13.573 23.258 -32.946 1.00 31.55 92 THR A CA 1
ATOM 721 C C . THR A 1 92 ? -14.498 23.902 -31.914 1.00 31.55 92 THR A C 1
ATOM 723 O O . THR A 1 92 ? -15.714 23.953 -32.080 1.00 31.55 92 THR A O 1
ATOM 726 N N . SER A 1 93 ? -13.836 24.525 -30.938 1.00 34.03 93 SER A N 1
ATOM 727 C CA . SER A 1 93 ? -14.288 25.650 -30.117 1.00 34.03 93 SER A CA 1
ATOM 728 C C . SER A 1 93 ? -15.049 25.345 -28.824 1.00 34.03 93 SER A C 1
ATOM 730 O O . SER A 1 93 ? -16.186 24.886 -28.812 1.00 34.03 93 SER A O 1
ATOM 732 N N . GLY A 1 94 ? -14.408 25.758 -27.726 1.00 33.81 94 GLY A N 1
ATOM 733 C CA . GLY A 1 94 ? -15.091 26.304 -26.562 1.00 33.81 94 GLY A CA 1
ATOM 734 C C . GLY A 1 94 ? -15.486 25.302 -25.487 1.00 33.81 94 GLY A C 1
ATOM 735 O O . GLY A 1 94 ? -16.656 24.960 -25.348 1.00 33.81 94 GLY A O 1
ATOM 736 N N . ARG A 1 95 ? -14.553 24.962 -24.594 1.00 30.70 95 ARG A N 1
ATOM 737 C CA . ARG A 1 95 ? -14.945 24.670 -23.213 1.00 30.70 95 ARG A CA 1
ATOM 738 C C . ARG A 1 95 ? -13.952 25.298 -22.246 1.00 30.70 95 ARG A C 1
ATOM 740 O O . ARG A 1 95 ? -12.781 24.941 -22.225 1.00 30.70 95 ARG A O 1
ATOM 747 N N . LYS A 1 96 ? -14.470 26.290 -21.510 1.00 29.16 96 LYS A N 1
ATOM 748 C CA . LYS A 1 96 ? -13.978 26.807 -20.226 1.00 29.16 96 LYS A CA 1
ATOM 749 C C . LYS A 1 96 ? -13.127 25.766 -19.507 1.00 29.16 96 LYS A C 1
ATOM 751 O O . LYS A 1 96 ? -13.595 24.642 -19.383 1.00 29.16 96 LYS A O 1
ATOM 756 N N . ILE A 1 97 ? -11.985 26.173 -18.962 1.00 29.84 97 ILE A N 1
ATOM 757 C CA . ILE A 1 97 ? -11.328 25.470 -17.857 1.00 29.84 97 ILE A CA 1
ATOM 758 C C . ILE A 1 97 ? -12.196 25.743 -16.617 1.00 29.84 97 ILE A C 1
ATOM 760 O O . ILE A 1 97 ? -12.219 26.888 -16.159 1.00 29.84 97 ILE A O 1
ATOM 764 N N . PRO A 1 98 ? -12.976 24.785 -16.086 1.00 31.08 98 PRO A N 1
ATOM 765 C CA . PRO A 1 98 ? -13.580 24.935 -14.774 1.00 31.08 98 PRO A CA 1
ATOM 766 C C . PRO A 1 98 ? -12.525 24.479 -13.761 1.00 31.08 98 PRO A C 1
ATOM 768 O O . PRO A 1 98 ? -11.943 23.407 -13.918 1.00 31.08 98 PRO A O 1
ATOM 771 N N . GLY A 1 99 ? -12.249 25.309 -12.755 1.00 35.91 99 GLY A N 1
ATOM 772 C CA . GLY A 1 99 ? -11.322 24.978 -11.678 1.00 35.91 99 GLY A CA 1
ATOM 773 C C . GLY A 1 99 ? -11.617 23.594 -11.104 1.00 35.91 99 GLY A C 1
ATOM 774 O O . GLY A 1 99 ? -12.724 23.329 -10.643 1.00 35.91 99 GLY A O 1
ATOM 775 N N . ALA A 1 100 ? -10.627 22.710 -11.166 1.00 34.62 100 ALA A N 1
ATOM 776 C CA . ALA A 1 100 ? -10.684 21.435 -10.484 1.00 34.62 100 ALA A CA 1
ATOM 777 C C . ALA A 1 100 ? -10.327 21.685 -9.017 1.00 34.62 100 ALA A C 1
ATOM 779 O O . ALA A 1 100 ? -9.161 21.673 -8.635 1.00 34.62 100 ALA A O 1
ATOM 780 N N . SER A 1 101 ? -11.336 21.912 -8.182 1.00 39.59 101 SER A N 1
ATOM 781 C CA . SER A 1 101 ? -11.267 21.461 -6.797 1.00 39.59 101 SER A CA 1
ATOM 782 C C . SER A 1 101 ? -11.217 19.931 -6.840 1.00 39.59 101 SER A C 1
ATOM 784 O O . SER A 1 101 ? -12.257 19.276 -6.812 1.00 39.59 101 SER A O 1
ATOM 786 N N . GLN A 1 102 ? -10.025 19.361 -7.042 1.00 57.03 102 GLN A N 1
ATOM 787 C CA . GLN A 1 102 ? -9.819 17.930 -6.844 1.00 57.03 102 GLN A CA 1
ATOM 788 C C . GLN A 1 102 ? -10.018 17.668 -5.353 1.00 57.03 102 GLN A C 1
ATOM 790 O O . GLN A 1 102 ? -9.280 18.211 -4.530 1.00 57.03 102 GLN A O 1
ATOM 795 N N . GLU A 1 103 ? -11.051 16.903 -5.000 1.00 65.38 103 GLU A N 1
ATOM 796 C CA . GLU A 1 103 ? -11.198 16.434 -3.627 1.00 65.38 103 GLU A CA 1
ATOM 797 C C . GLU A 1 103 ? -9.927 15.669 -3.226 1.00 65.38 103 GLU A C 1
ATOM 799 O O . GLU A 1 103 ? -9.421 14.864 -4.020 1.00 65.38 103 GLU A O 1
ATOM 804 N N . PRO A 1 104 ? -9.374 15.936 -2.032 1.00 76.25 104 PRO A N 1
ATOM 805 C CA . PRO A 1 104 ? -8.145 15.299 -1.593 1.00 76.25 104 PRO A CA 1
ATOM 806 C C . PRO A 1 104 ? -8.334 13.780 -1.526 1.00 76.25 104 PRO A C 1
ATOM 808 O O . PRO A 1 104 ? -9.329 13.275 -1.007 1.00 76.25 104 PRO A O 1
ATOM 811 N N . ILE A 1 105 ? -7.366 13.039 -2.069 1.00 90.81 105 ILE A N 1
ATOM 812 C CA . ILE A 1 105 ? -7.405 11.575 -2.117 1.00 90.81 105 ILE A CA 1
ATOM 813 C C . ILE A 1 105 ? -7.293 11.020 -0.693 1.00 90.81 105 ILE A C 1
ATOM 815 O O . ILE A 1 105 ? -6.320 11.302 0.010 1.00 90.81 105 ILE A O 1
ATOM 819 N N . SER A 1 106 ? -8.278 10.216 -0.285 1.00 95.38 106 SER A N 1
ATOM 820 C CA . SER A 1 106 ? -8.337 9.617 1.047 1.00 95.38 106 SER A CA 1
ATOM 821 C C . SER A 1 106 ? -7.468 8.359 1.160 1.00 95.38 106 SER A C 1
ATOM 823 O O . SER A 1 106 ? -7.585 7.421 0.366 1.00 95.38 106 SER A O 1
ATOM 825 N N . LEU A 1 107 ? -6.619 8.330 2.184 1.00 97.56 107 LEU A N 1
ATOM 826 C CA . LEU A 1 107 ? -5.763 7.213 2.572 1.00 97.56 107 LEU A CA 1
ATOM 827 C C . LEU A 1 107 ? -6.101 6.767 4.001 1.00 97.56 107 LEU A C 1
ATOM 829 O O . LEU A 1 107 ? -6.496 7.581 4.839 1.00 97.56 107 LEU A O 1
ATOM 833 N N . LEU A 1 108 ? -5.902 5.483 4.291 1.00 98.12 108 LEU A N 1
ATOM 834 C CA . LEU A 1 108 ? -5.949 4.936 5.647 1.00 98.12 108 LEU A CA 1
ATOM 835 C C . LEU A 1 108 ? -4.595 4.304 5.983 1.00 98.12 108 LEU A C 1
ATOM 837 O O . LEU A 1 108 ? -4.167 3.388 5.290 1.00 98.12 108 LEU A O 1
ATOM 841 N N . PHE A 1 109 ? -3.937 4.787 7.033 1.00 97.94 109 PHE A N 1
ATOM 842 C CA . PHE A 1 109 ? -2.683 4.238 7.548 1.00 97.94 109 PHE A CA 1
ATOM 843 C C . PHE A 1 109 ? -2.969 3.427 8.817 1.00 97.94 109 PHE A C 1
ATOM 845 O O . PHE A 1 109 ? -3.567 3.948 9.758 1.00 97.94 109 PHE A O 1
ATOM 852 N N . VAL A 1 110 ? -2.598 2.151 8.835 1.00 97.94 110 VAL A N 1
ATOM 853 C CA . VAL A 1 110 ? -2.940 1.214 9.908 1.00 97.94 110 VAL A CA 1
ATOM 854 C C . VAL A 1 110 ? -1.668 0.643 10.512 1.00 97.94 110 VAL A C 1
ATOM 856 O O . VAL A 1 110 ? -0.971 -0.131 9.859 1.00 97.94 110 VAL A O 1
ATOM 859 N N . ASP A 1 111 ? -1.376 1.055 11.739 1.00 96.00 111 ASP A N 1
ATOM 860 C CA . ASP A 1 111 ? -0.142 0.732 12.452 1.00 96.00 111 ASP A CA 1
ATOM 861 C C . ASP A 1 111 ? -0.341 1.008 13.947 1.00 96.00 111 ASP A C 1
ATOM 863 O O . ASP A 1 111 ? -0.875 2.064 14.310 1.00 96.00 111 ASP A O 1
ATOM 867 N N . ASP A 1 112 ? 0.037 0.078 14.821 1.00 95.81 112 ASP A N 1
ATOM 868 C CA . ASP A 1 112 ? -0.093 0.246 16.271 1.00 95.81 112 ASP A CA 1
ATOM 869 C C . ASP A 1 112 ? 1.012 1.127 16.874 1.00 95.81 112 ASP A C 1
ATOM 871 O O . ASP A 1 112 ? 0.838 1.669 17.972 1.00 95.81 112 ASP A O 1
ATOM 875 N N . GLU A 1 113 ? 2.106 1.358 16.143 1.00 92.38 113 GLU A N 1
ATOM 876 C CA . GLU A 1 113 ? 3.192 2.237 16.561 1.00 92.38 113 GLU A CA 1
ATOM 877 C C . GLU A 1 113 ? 2.863 3.717 16.279 1.00 92.38 113 GLU A C 1
ATOM 879 O O . GLU A 1 113 ? 2.931 4.211 15.149 1.00 92.38 113 GLU A O 1
ATOM 884 N N . ASP A 1 114 ? 2.564 4.477 17.339 1.00 89.81 114 ASP A N 1
ATOM 885 C CA . ASP A 1 114 ? 2.202 5.904 17.256 1.00 89.81 114 ASP A CA 1
ATOM 886 C C . ASP A 1 114 ? 3.235 6.767 16.515 1.00 89.81 114 ASP A C 1
ATOM 888 O O . ASP A 1 114 ? 2.875 7.673 15.759 1.00 89.81 114 ASP A O 1
ATOM 892 N N . SER A 1 115 ? 4.523 6.486 16.718 1.00 84.75 115 SER A N 1
ATOM 893 C CA . SER A 1 115 ? 5.629 7.190 16.063 1.00 84.75 115 SER A CA 1
ATOM 894 C C . SER A 1 115 ? 5.640 6.963 14.550 1.00 84.75 115 SER A C 1
ATOM 896 O O . SER A 1 115 ? 5.832 7.918 13.793 1.00 84.75 115 SER A O 1
ATOM 898 N N . VAL A 1 116 ? 5.395 5.726 14.108 1.00 88.56 116 VAL A N 1
ATOM 899 C CA . VAL A 1 116 ? 5.330 5.343 12.692 1.00 88.56 116 VAL A CA 1
ATOM 900 C C . VAL A 1 116 ? 4.117 5.999 12.039 1.00 88.56 116 VAL A C 1
ATOM 902 O O . VAL A 1 116 ? 4.264 6.711 11.040 1.00 88.56 116 VAL A O 1
ATOM 905 N N . CYS A 1 117 ? 2.941 5.858 12.658 1.00 91.25 117 CYS A N 1
ATOM 906 C CA . CYS A 1 117 ? 1.708 6.513 12.224 1.00 91.25 117 CYS A CA 1
ATOM 907 C C . CYS A 1 117 ? 1.896 8.027 12.050 1.00 91.25 117 CYS A C 1
ATOM 909 O O . CYS A 1 117 ? 1.541 8.573 11.003 1.00 91.25 117 CYS A O 1
ATOM 911 N N . ALA A 1 118 ? 2.458 8.713 13.052 1.00 83.56 118 ALA A N 1
ATOM 912 C CA . ALA A 1 118 ? 2.640 10.162 13.026 1.00 83.56 118 ALA A CA 1
ATOM 913 C C . ALA A 1 118 ? 3.596 10.609 11.910 1.00 83.56 118 ALA A C 1
ATOM 915 O O . ALA A 1 118 ? 3.266 11.520 11.149 1.00 83.56 118 ALA A O 1
ATOM 916 N N . PHE A 1 119 ? 4.750 9.947 11.783 1.00 88.31 119 PHE A N 1
ATOM 917 C CA . PHE A 1 119 ? 5.779 10.305 10.809 1.00 88.31 119 PHE A CA 1
ATOM 918 C C . PHE A 1 119 ? 5.284 10.175 9.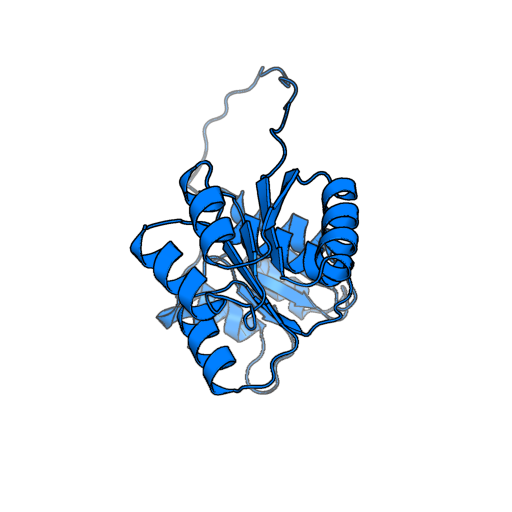362 1.00 88.31 119 PHE A C 1
ATOM 920 O O . PHE A 1 119 ? 5.316 11.151 8.605 1.00 88.31 119 PHE A O 1
ATOM 927 N N . TYR A 1 120 ? 4.772 9.001 8.978 1.00 90.31 120 TYR A N 1
ATOM 928 C CA . TYR A 1 120 ? 4.326 8.775 7.601 1.00 90.31 120 TYR A CA 1
ATOM 929 C C . TYR A 1 120 ? 3.042 9.540 7.280 1.00 90.31 120 TYR A C 1
ATOM 931 O O . TYR A 1 120 ? 2.925 10.088 6.184 1.00 90.31 120 TYR A O 1
ATOM 939 N N . SER A 1 121 ? 2.102 9.661 8.225 1.00 90.75 121 SER A N 1
ATOM 940 C CA . SER A 1 121 ? 0.885 10.449 7.989 1.00 90.75 121 SER A CA 1
ATOM 941 C C . SER A 1 121 ? 1.206 11.922 7.765 1.00 90.75 121 SER A C 1
ATOM 943 O O . SER A 1 121 ? 0.650 12.526 6.850 1.00 90.75 121 SER A O 1
ATOM 945 N N . GLN A 1 122 ? 2.129 12.503 8.540 1.00 83.75 122 GLN A N 1
ATOM 946 C CA . GLN A 1 122 ? 2.543 13.893 8.351 1.00 83.75 122 GLN A CA 1
ATOM 947 C C . GLN A 1 122 ? 3.164 14.114 6.968 1.00 83.75 122 GLN A C 1
ATOM 949 O O . GLN A 1 122 ? 2.801 15.075 6.288 1.00 83.75 122 GLN A O 1
ATOM 954 N N . TYR A 1 123 ? 4.052 13.218 6.533 1.00 84.06 123 TYR A N 1
ATOM 955 C CA . TYR A 1 123 ? 4.650 13.280 5.200 1.00 84.06 123 TYR A CA 1
ATOM 956 C C . TYR A 1 123 ? 3.587 13.185 4.091 1.00 84.06 123 TYR A C 1
ATOM 958 O O . TYR A 1 123 ? 3.533 14.025 3.197 1.00 84.06 123 TYR A O 1
ATOM 966 N N . LEU A 1 124 ? 2.668 12.221 4.181 1.00 88.56 124 LEU A N 1
ATOM 967 C CA . LEU A 1 124 ? 1.615 12.029 3.179 1.00 88.56 124 LEU A CA 1
ATOM 968 C C . LEU A 1 124 ? 0.612 13.195 3.136 1.00 88.56 124 LEU A C 1
ATOM 970 O O . LEU A 1 124 ? 0.152 13.571 2.057 1.00 88.56 124 LEU A O 1
ATOM 974 N N . ILE A 1 125 ? 0.313 13.822 4.276 1.00 88.94 125 ILE A N 1
ATOM 975 C CA . ILE A 1 125 ? -0.491 15.052 4.322 1.00 88.94 125 ILE A CA 1
ATOM 976 C C . ILE A 1 125 ? 0.230 16.197 3.594 1.00 88.94 125 ILE A C 1
ATOM 978 O O . ILE A 1 125 ? -0.407 16.933 2.842 1.00 88.94 125 ILE A O 1
ATOM 982 N N . GLN A 1 126 ? 1.552 16.330 3.753 1.00 80.06 126 GLN A N 1
ATOM 983 C CA . GLN A 1 126 ? 2.349 17.317 3.007 1.00 80.06 126 GLN A CA 1
ATOM 984 C C . GLN A 1 126 ? 2.352 17.044 1.495 1.00 80.06 126 GLN A C 1
ATOM 986 O O . GLN A 1 126 ? 2.406 17.989 0.709 1.00 80.06 126 GLN A O 1
ATOM 991 N N . CYS A 1 127 ? 2.214 15.782 1.078 1.00 79.06 127 CYS A N 1
ATOM 992 C CA . CYS A 1 127 ? 1.998 15.404 -0.322 1.00 79.06 127 CYS A CA 1
ATOM 993 C C . CYS A 1 127 ? 0.571 15.693 -0.838 1.00 79.06 127 CYS A C 1
ATOM 995 O O . CYS A 1 127 ? 0.292 15.433 -2.008 1.00 79.06 127 CYS A O 1
ATOM 997 N N . GLY A 1 128 ? -0.333 16.219 -0.003 1.00 82.50 128 GLY A N 1
ATOM 998 C CA . GLY A 1 128 ? -1.697 16.598 -0.386 1.00 82.50 128 GLY A CA 1
ATOM 999 C C . GLY A 1 128 ? -2.755 15.503 -0.212 1.00 82.50 128 GLY A C 1
ATOM 1000 O O . GLY A 1 128 ? -3.880 15.669 -0.686 1.00 82.50 128 GLY A O 1
ATOM 1001 N N . TYR A 1 129 ? -2.432 14.394 0.461 1.00 91.75 129 TYR A N 1
ATOM 1002 C CA . TYR A 1 129 ? -3.399 13.337 0.770 1.00 91.75 129 TYR A CA 1
ATOM 1003 C C . TYR A 1 129 ? -4.215 13.649 2.031 1.00 91.75 129 TYR A C 1
ATOM 1005 O O . TYR A 1 129 ? -3.723 14.258 2.982 1.00 91.75 129 TYR A O 1
ATOM 1013 N N . GLN A 1 130 ? -5.455 13.161 2.085 1.00 95.06 130 GLN A N 1
ATOM 1014 C CA . GLN A 1 130 ? -6.232 13.122 3.323 1.00 95.06 130 GLN A CA 1
ATOM 1015 C C . GLN A 1 130 ? -5.974 11.787 4.027 1.00 95.06 130 GLN A C 1
ATOM 1017 O O . GLN A 1 130 ? -6.450 10.751 3.574 1.00 95.06 130 GLN A O 1
ATOM 1022 N N . VAL A 1 131 ? -5.240 11.798 5.139 1.00 96.25 131 VAL A N 1
ATOM 1023 C CA . VAL A 1 131 ? -4.844 10.568 5.843 1.00 96.25 131 VAL A CA 1
ATOM 1024 C C . VAL A 1 131 ? -5.668 10.383 7.115 1.00 96.25 131 VAL A C 1
ATOM 1026 O O . VAL A 1 131 ? -5.712 11.264 7.972 1.00 96.25 131 VAL A O 1
ATOM 1029 N N . ARG A 1 132 ? -6.313 9.222 7.248 1.00 97.56 132 ARG A N 1
ATOM 1030 C CA . ARG A 1 132 ? -6.876 8.720 8.512 1.00 97.56 132 ARG A CA 1
ATOM 1031 C C . ARG A 1 132 ? -5.949 7.644 9.067 1.00 97.56 132 ARG A C 1
ATOM 1033 O O . ARG A 1 132 ? -5.331 6.926 8.287 1.00 97.56 132 ARG A O 1
ATOM 1040 N N . THR A 1 133 ? -5.886 7.505 10.388 1.00 97.56 133 THR A N 1
ATOM 1041 C CA . THR A 1 133 ? -5.068 6.477 11.044 1.00 97.56 133 THR A CA 1
ATOM 1042 C C . THR A 1 133 ? -5.917 5.505 11.858 1.00 97.56 133 THR A C 1
ATOM 1044 O O . THR A 1 133 ? -6.980 5.864 12.370 1.00 97.56 133 THR A O 1
ATOM 1047 N N . ALA A 1 134 ? -5.447 4.266 11.983 1.00 97.12 134 ALA A N 1
ATOM 1048 C CA . ALA A 1 134 ? -5.984 3.256 12.888 1.00 97.12 134 ALA A CA 1
ATOM 1049 C C . ALA A 1 134 ? -4.842 2.489 13.557 1.00 97.12 134 ALA A C 1
ATOM 1051 O O . ALA A 1 134 ? -3.820 2.243 12.931 1.00 97.12 134 ALA A O 1
ATOM 1052 N N . LYS A 1 135 ? -5.048 2.079 14.812 1.00 95.69 135 LYS A N 1
ATOM 1053 C CA . LYS A 1 135 ? -4.036 1.369 15.612 1.00 95.69 135 LYS A CA 1
ATOM 1054 C C . LYS A 1 135 ? -4.198 -0.149 15.640 1.00 95.69 135 LYS A C 1
ATOM 1056 O O . LYS A 1 135 ? -3.408 -0.838 16.264 1.00 95.69 135 LYS A O 1
ATOM 1061 N N . ASN A 1 136 ? -5.277 -0.669 15.063 1.00 96.06 136 ASN A N 1
ATOM 1062 C CA . ASN A 1 136 ? -5.557 -2.100 15.014 1.00 96.06 136 ASN A CA 1
ATOM 1063 C C . ASN A 1 136 ? -6.561 -2.419 13.901 1.00 96.06 136 ASN A C 1
ATOM 1065 O O . ASN A 1 136 ? -7.212 -1.527 13.339 1.00 96.06 136 ASN A O 1
ATOM 1069 N N . GLY A 1 137 ? -6.703 -3.711 13.598 1.00 96.25 137 GLY A N 1
ATOM 1070 C CA . GLY A 1 137 ? -7.606 -4.183 12.553 1.00 96.25 137 GLY A CA 1
ATOM 1071 C C . GLY A 1 137 ? -9.083 -3.824 12.768 1.00 96.25 137 GLY A C 1
ATOM 1072 O O . GLY A 1 137 ? -9.694 -3.321 11.824 1.00 96.25 137 GLY A O 1
ATOM 1073 N N . PRO A 1 138 ? -9.685 -3.989 13.967 1.00 97.31 138 PRO A N 1
ATOM 1074 C CA . PRO A 1 138 ? -11.085 -3.619 14.187 1.00 97.31 138 PRO A CA 1
ATOM 1075 C C . PRO A 1 138 ? -11.375 -2.136 13.926 1.00 97.31 138 PRO A C 1
ATOM 1077 O O . PRO A 1 138 ? -12.366 -1.814 13.265 1.00 97.31 138 PRO A O 1
ATOM 1080 N N . ALA A 1 139 ? -10.508 -1.231 14.394 1.00 97.12 139 ALA A N 1
ATOM 1081 C CA . ALA A 1 139 ? -10.654 0.196 14.129 1.00 97.12 139 ALA A CA 1
ATOM 1082 C C . ALA A 1 139 ? -10.503 0.494 12.632 1.00 97.12 139 ALA A C 1
ATOM 1084 O O . ALA A 1 139 ? -11.330 1.205 12.066 1.00 97.12 139 ALA A O 1
ATOM 1085 N N . ALA A 1 140 ? -9.499 -0.087 11.970 1.00 97.25 140 ALA A N 1
ATOM 1086 C CA . ALA A 1 140 ? -9.284 0.099 10.537 1.00 97.25 140 ALA A CA 1
ATOM 1087 C C . ALA A 1 140 ? -10.478 -0.368 9.697 1.00 97.25 140 ALA A C 1
ATOM 1089 O O . ALA A 1 140 ? -10.919 0.352 8.801 1.00 97.25 140 ALA A O 1
ATOM 1090 N N . LEU A 1 141 ? -11.034 -1.539 10.021 1.00 96.31 141 LEU A N 1
ATOM 1091 C CA . LEU A 1 141 ? -12.207 -2.093 9.351 1.00 96.31 141 LEU A CA 1
ATOM 1092 C C . LEU A 1 141 ? -13.419 -1.165 9.509 1.00 96.31 141 LEU A C 1
ATOM 1094 O O . LEU A 1 141 ? -14.067 -0.831 8.519 1.00 96.31 141 LEU A O 1
ATOM 1098 N N . ALA A 1 142 ? -13.673 -0.667 10.724 1.00 96.00 142 ALA A N 1
ATOM 1099 C CA . ALA A 1 142 ? -14.757 0.280 10.976 1.00 96.00 142 ALA A CA 1
ATOM 1100 C C . ALA A 1 142 ? -14.581 1.593 10.190 1.00 96.00 142 ALA A C 1
ATOM 1102 O O . ALA A 1 142 ? -15.536 2.087 9.588 1.00 96.00 142 ALA A O 1
ATOM 1103 N N . LEU A 1 143 ? -13.367 2.155 10.150 1.00 96.44 143 LEU A N 1
ATOM 1104 C CA . LEU A 1 143 ? -13.092 3.383 9.395 1.00 96.44 143 LEU A CA 1
ATOM 1105 C C . LEU A 1 143 ? -13.264 3.173 7.883 1.00 96.44 143 LEU A C 1
ATOM 1107 O O . LEU A 1 143 ? -13.810 4.060 7.220 1.00 96.44 143 LEU A O 1
ATOM 1111 N N . ALA A 1 144 ? -12.814 2.028 7.358 1.00 95.38 144 ALA A N 1
ATOM 1112 C CA . ALA A 1 144 ? -12.916 1.673 5.945 1.00 95.38 144 ALA A CA 1
ATOM 1113 C C . ALA A 1 144 ? -14.364 1.414 5.503 1.00 95.38 144 ALA A C 1
ATOM 1115 O O . ALA A 1 144 ? -14.721 1.729 4.373 1.00 95.38 144 ALA A O 1
ATOM 1116 N N . GLU A 1 145 ? -15.213 0.892 6.386 1.00 92.31 145 GLU A N 1
ATOM 1117 C CA . GLU A 1 145 ? -16.640 0.694 6.106 1.00 92.31 145 GLU A CA 1
ATOM 1118 C C . GLU A 1 145 ? -17.439 1.992 6.147 1.00 92.31 145 GLU A C 1
ATOM 1120 O O . GLU A 1 145 ? -18.313 2.206 5.312 1.00 92.31 145 GLU A O 1
ATOM 1125 N N . GLN A 1 146 ? -17.135 2.870 7.105 1.00 92.12 146 GLN A N 1
ATOM 1126 C CA . GLN A 1 146 ? -17.802 4.168 7.216 1.00 92.12 146 G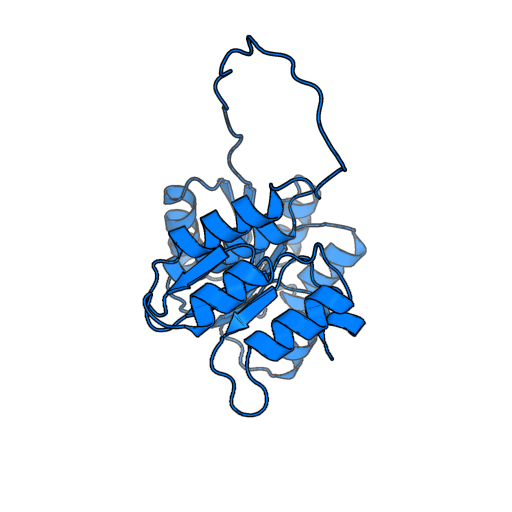LN A CA 1
ATOM 1127 C C . GLN A 1 146 ? -17.519 5.055 6.003 1.00 92.12 146 GLN A C 1
ATOM 1129 O O . GLN A 1 146 ? -18.417 5.715 5.488 1.00 92.12 146 GLN A O 1
ATOM 1134 N N . GLN A 1 147 ? -16.259 5.090 5.570 1.00 91.19 147 GLN A N 1
ATOM 1135 C CA . GLN A 1 147 ? -15.832 5.859 4.413 1.00 91.19 147 GLN A CA 1
ATOM 1136 C C . GLN A 1 147 ? -14.648 5.141 3.754 1.00 91.19 147 GLN A C 1
ATOM 1138 O O . GLN A 1 147 ? -13.520 5.264 4.249 1.00 91.19 147 GLN A O 1
ATOM 1143 N N . PRO A 1 148 ? -14.889 4.410 2.650 1.00 92.19 148 PRO A N 1
ATOM 1144 C CA . PRO A 1 148 ? -13.855 3.643 1.971 1.00 92.19 148 PRO A CA 1
ATOM 1145 C C . PRO A 1 148 ? -12.707 4.546 1.504 1.00 92.19 148 PRO A C 1
ATOM 1147 O O . PRO A 1 148 ? -12.937 5.470 0.716 1.00 92.19 148 PRO A O 1
ATOM 1150 N N . PRO A 1 149 ? -11.468 4.315 1.970 1.00 95.38 149 PRO A N 1
ATOM 1151 C CA . PRO A 1 149 ? -10.311 5.036 1.465 1.00 95.38 149 PRO A CA 1
ATOM 1152 C C . PRO A 1 149 ? -9.983 4.564 0.046 1.00 95.38 149 PRO A C 1
ATOM 1154 O O . PRO A 1 149 ? -10.287 3.430 -0.335 1.00 95.38 149 PRO A O 1
ATOM 1157 N N . ARG A 1 150 ? -9.296 5.391 -0.744 1.00 94.75 150 ARG A N 1
ATOM 1158 C CA . ARG A 1 150 ? -8.782 4.940 -2.047 1.00 94.75 150 ARG A CA 1
ATOM 1159 C C . ARG A 1 150 ? -7.645 3.931 -1.897 1.00 94.75 150 ARG A C 1
ATOM 1161 O O . ARG A 1 150 ? -7.522 3.027 -2.723 1.00 94.75 150 ARG A O 1
ATOM 1168 N N . LEU A 1 151 ? -6.837 4.068 -0.848 1.00 96.88 151 LEU A N 1
ATOM 1169 C CA . LEU A 1 151 ? -5.725 3.168 -0.562 1.00 96.88 151 LEU A CA 1
ATOM 1170 C C . LEU A 1 151 ? -5.513 3.006 0.949 1.00 96.88 151 LEU A C 1
ATOM 1172 O O . LEU A 1 151 ? -5.688 3.951 1.719 1.00 96.88 151 LEU A O 1
ATOM 1176 N N . ILE A 1 152 ? -5.143 1.794 1.354 1.00 98.00 152 ILE A N 1
ATOM 1177 C CA . ILE A 1 152 ? -4.839 1.403 2.729 1.00 98.00 152 ILE A CA 1
ATOM 1178 C C . ILE A 1 152 ? -3.362 1.008 2.809 1.00 98.00 152 ILE A C 1
ATOM 1180 O O . ILE A 1 152 ? -2.886 0.219 1.995 1.00 98.00 152 ILE A O 1
ATOM 1184 N N . ILE A 1 153 ? -2.645 1.547 3.787 1.00 98.19 153 ILE A N 1
ATOM 1185 C CA . ILE A 1 153 ? -1.295 1.126 4.172 1.00 98.19 153 ILE A CA 1
ATOM 1186 C C . ILE A 1 153 ? -1.451 0.392 5.497 1.00 98.19 153 ILE A C 1
ATOM 1188 O O . ILE A 1 153 ? -2.075 0.939 6.404 1.00 98.19 153 ILE A O 1
ATOM 1192 N N . VAL A 1 154 ? -0.975 -0.845 5.596 1.00 97.81 154 VAL A N 1
ATOM 1193 C CA . VAL A 1 154 ? -1.297 -1.721 6.732 1.00 97.81 154 VAL A CA 1
ATOM 1194 C C . VAL A 1 154 ? -0.083 -2.499 7.218 1.00 97.81 154 VAL A C 1
ATOM 1196 O O . VAL A 1 154 ? 0.573 -3.169 6.420 1.00 97.81 154 VAL A O 1
ATOM 1199 N N . ASP A 1 155 ? 0.180 -2.465 8.522 1.00 96.56 155 ASP A N 1
ATOM 1200 C CA . ASP A 1 155 ? 1.100 -3.414 9.146 1.00 96.56 155 ASP A CA 1
ATOM 1201 C C . ASP A 1 155 ? 0.470 -4.801 9.287 1.00 96.56 155 ASP A C 1
ATOM 1203 O O . ASP A 1 155 ? -0.713 -4.958 9.578 1.00 96.56 155 ASP A O 1
ATOM 1207 N N . LEU A 1 156 ? 1.272 -5.837 9.067 1.00 95.06 156 LEU A N 1
ATOM 1208 C CA . LEU A 1 156 ? 0.847 -7.224 9.200 1.00 95.06 156 LEU A CA 1
ATOM 1209 C C . LEU A 1 156 ? 0.813 -7.675 10.659 1.00 95.06 156 LEU A C 1
ATOM 1211 O O . LEU A 1 156 ? -0.044 -8.490 11.007 1.00 95.06 156 LEU A O 1
ATOM 1215 N N . THR A 1 157 ? 1.688 -7.130 11.503 1.00 91.94 157 THR A N 1
ATOM 1216 C CA . THR A 1 157 ? 1.794 -7.505 12.914 1.00 91.94 157 THR A CA 1
ATOM 1217 C C . THR A 1 157 ? 1.176 -6.417 13.776 1.00 91.94 157 THR A C 1
ATOM 1219 O O . THR A 1 157 ? 1.818 -5.422 14.058 1.00 91.94 157 THR A O 1
ATOM 1222 N N . MET A 1 158 ? -0.070 -6.613 14.201 1.00 93.12 158 MET A N 1
ATOM 1223 C CA . MET A 1 158 ? -0.804 -5.660 15.038 1.00 93.12 158 MET A CA 1
ATOM 1224 C C . MET A 1 158 ? -1.586 -6.401 16.131 1.00 93.12 158 MET A C 1
ATOM 1226 O O . MET A 1 158 ? -1.936 -7.573 15.938 1.00 93.12 158 MET A O 1
ATOM 1230 N N . PRO A 1 159 ? -1.904 -5.745 17.262 1.00 86.31 159 PRO A N 1
ATOM 1231 C CA . PRO A 1 159 ? -2.784 -6.309 18.277 1.00 86.31 159 PRO A CA 1
ATOM 1232 C C . PRO A 1 159 ? -4.203 -6.534 17.740 1.00 86.31 159 PRO A C 1
ATOM 1234 O O . PRO A 1 159 ? -4.646 -5.894 16.782 1.00 86.31 159 PRO A O 1
ATOM 1237 N N . ASP A 1 160 ? -4.929 -7.430 18.413 1.00 93.12 160 ASP A N 1
ATOM 1238 C CA . ASP A 1 160 ? -6.331 -7.815 18.183 1.00 93.12 160 ASP A CA 1
ATOM 1239 C C . ASP A 1 160 ? -6.624 -8.523 16.848 1.00 93.12 160 ASP A C 1
ATOM 1241 O O . ASP A 1 160 ? -7.376 -9.496 16.821 1.00 93.12 160 ASP A O 1
ATOM 1245 N N . MET A 1 161 ? -6.057 -8.044 15.741 1.00 94.19 161 MET A N 1
ATOM 1246 C CA . MET A 1 161 ? -6.252 -8.571 14.394 1.00 94.19 161 MET A CA 1
ATOM 1247 C C . MET A 1 161 ? -5.023 -8.268 13.539 1.00 94.19 161 MET A C 1
ATOM 1249 O O . MET A 1 161 ? -4.668 -7.104 13.341 1.00 94.19 161 MET A O 1
ATOM 1253 N N . ALA A 1 162 ? -4.429 -9.319 12.975 1.00 94.00 162 ALA A N 1
ATOM 1254 C CA . ALA A 1 162 ? -3.306 -9.200 12.053 1.00 94.00 162 ALA A CA 1
ATOM 1255 C C . ALA A 1 162 ? -3.717 -8.491 10.751 1.00 94.00 162 ALA A C 1
ATOM 1257 O O . ALA A 1 162 ? -4.850 -8.628 10.278 1.00 94.00 162 ALA A O 1
ATOM 1258 N N . GLY A 1 163 ? -2.780 -7.783 10.116 1.00 95.00 163 GLY A N 1
ATOM 1259 C CA . GLY A 1 163 ? -3.047 -7.045 8.877 1.00 95.00 163 GLY A CA 1
ATOM 1260 C C . GLY A 1 163 ? -3.529 -7.933 7.732 1.00 95.00 163 GLY A C 1
ATOM 1261 O O . GLY A 1 163 ? -4.410 -7.538 6.972 1.00 95.00 163 GLY A O 1
ATOM 1262 N N . VAL A 1 164 ? -3.029 -9.169 7.647 1.00 96.12 164 VAL A N 1
ATOM 1263 C CA . VAL A 1 164 ? -3.490 -10.149 6.650 1.00 96.12 164 VAL A CA 1
ATOM 1264 C C . VAL A 1 164 ? -4.973 -10.488 6.846 1.00 96.12 164 VAL A C 1
ATOM 1266 O O . VAL A 1 164 ? -5.746 -10.504 5.884 1.00 96.12 164 VAL A O 1
ATOM 1269 N N . GLU A 1 165 ? -5.406 -10.677 8.096 1.00 96.62 165 GLU A N 1
ATOM 1270 C CA . GLU A 1 165 ? -6.813 -10.921 8.420 1.00 96.62 165 GLU A CA 1
ATOM 1271 C C . GLU A 1 165 ? -7.682 -9.691 8.116 1.00 96.62 165 GLU A C 1
ATOM 1273 O O . GLU A 1 165 ? -8.770 -9.829 7.548 1.00 96.62 165 GLU A O 1
ATOM 1278 N N . LEU A 1 166 ? -7.195 -8.484 8.421 1.00 97.06 166 LEU A N 1
ATOM 1279 C CA . LEU A 1 166 ? -7.871 -7.238 8.056 1.00 97.06 166 LEU A CA 1
ATOM 1280 C C . LEU A 1 166 ? -8.101 -7.159 6.540 1.00 97.06 166 LEU A C 1
ATOM 1282 O O . LEU A 1 166 ? -9.226 -6.915 6.101 1.00 97.06 166 LEU A O 1
ATOM 1286 N N . VAL A 1 167 ? -7.064 -7.397 5.732 1.00 96.38 167 VAL A N 1
ATOM 1287 C CA . VAL A 1 167 ? -7.171 -7.346 4.265 1.00 96.38 167 VAL A CA 1
ATOM 1288 C C . VAL A 1 167 ? -8.157 -8.395 3.759 1.00 96.38 167 VAL A C 1
ATOM 1290 O O . VAL A 1 167 ? -9.005 -8.072 2.928 1.00 96.38 167 VAL A O 1
ATOM 1293 N N . ARG A 1 168 ? -8.132 -9.616 4.306 1.00 96.19 168 ARG A N 1
ATOM 1294 C CA . ARG A 1 168 ? -9.111 -10.663 3.981 1.00 96.19 168 ARG A CA 1
ATOM 1295 C C . ARG A 1 168 ? -10.548 -10.194 4.235 1.00 96.19 168 ARG A C 1
ATOM 1297 O O . ARG A 1 168 ? -11.371 -10.247 3.322 1.00 96.19 168 ARG A O 1
ATOM 1304 N N . LYS A 1 169 ? -10.834 -9.650 5.423 1.00 96.38 169 LYS A N 1
ATOM 1305 C CA . LYS A 1 169 ? -12.168 -9.125 5.772 1.00 96.38 169 LYS A CA 1
ATOM 1306 C C . LYS A 1 169 ? -12.594 -7.965 4.869 1.00 96.38 169 LYS A C 1
ATOM 1308 O O . LYS A 1 169 ? -13.754 -7.897 4.467 1.00 96.38 169 LYS A O 1
ATOM 1313 N N . LEU A 1 170 ? -11.673 -7.070 4.509 1.00 94.94 170 LEU A N 1
ATOM 1314 C CA . LEU A 1 170 ? -11.951 -5.974 3.575 1.00 94.94 170 LEU A CA 1
ATOM 1315 C C . LEU A 1 170 ? -12.348 -6.499 2.187 1.00 94.94 170 LEU A C 1
ATOM 1317 O O . LEU A 1 170 ? -13.290 -5.984 1.583 1.00 94.94 170 LEU A O 1
ATOM 1321 N N . ARG A 1 171 ? -11.678 -7.549 1.692 1.00 92.50 17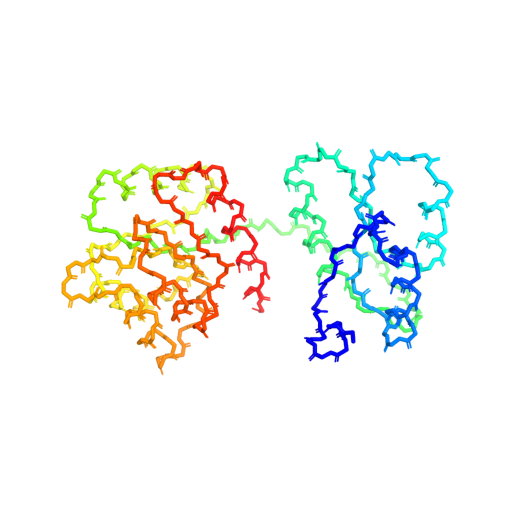1 ARG A N 1
ATOM 1322 C CA . ARG A 1 171 ? -12.027 -8.197 0.416 1.00 92.50 171 ARG A CA 1
ATOM 1323 C C . ARG A 1 171 ? -13.378 -8.905 0.478 1.00 92.50 171 ARG A C 1
ATOM 1325 O O . ARG A 1 171 ? -14.172 -8.746 -0.446 1.00 92.50 171 ARG A O 1
ATOM 1332 N N . GLU A 1 172 ? -13.672 -9.615 1.566 1.00 94.00 172 GLU A N 1
ATOM 1333 C CA . GLU A 1 172 ? -14.981 -10.248 1.801 1.00 94.00 172 GLU A CA 1
ATOM 1334 C C . GLU A 1 172 ? -16.125 -9.224 1.788 1.00 94.00 172 GLU A C 1
ATOM 1336 O O . GLU A 1 172 ? -17.192 -9.488 1.238 1.00 94.00 172 GLU A O 1
ATOM 1341 N N . ARG A 1 173 ? -15.883 -8.022 2.325 1.00 91.19 173 ARG A N 1
ATOM 1342 C CA . ARG A 1 173 ? -16.836 -6.900 2.319 1.00 91.19 173 ARG A CA 1
ATOM 1343 C C . ARG A 1 173 ? -16.794 -6.045 1.050 1.00 91.19 173 ARG A C 1
ATOM 1345 O O . ARG A 1 173 ? -17.400 -4.980 1.010 1.00 91.19 173 ARG A O 1
ATOM 1352 N N . GLN A 1 174 ? -16.105 -6.513 0.008 1.00 88.88 174 GLN A N 1
ATOM 1353 C CA . GLN A 1 174 ? -16.007 -5.864 -1.304 1.00 88.88 174 GLN A CA 1
ATOM 1354 C C . GLN A 1 174 ? -15.422 -4.440 -1.274 1.00 88.88 174 GLN A C 1
ATOM 1356 O O . GLN A 1 174 ? -15.694 -3.628 -2.162 1.00 88.88 174 GLN A O 1
ATOM 1361 N N . VAL A 1 175 ? -14.569 -4.133 -0.292 1.00 87.88 175 VAL A N 1
ATOM 1362 C CA . VAL A 1 175 ? -13.833 -2.866 -0.238 1.00 87.88 175 VAL A CA 1
ATOM 1363 C C . VAL A 1 175 ? -12.741 -2.873 -1.314 1.00 87.88 175 VAL A C 1
ATOM 1365 O O . VAL A 1 175 ? -11.798 -3.669 -1.271 1.00 87.88 175 VAL A O 1
ATOM 1368 N N . GLN A 1 176 ? -12.872 -1.977 -2.298 1.00 85.69 176 GLN A N 1
ATOM 1369 C CA . GLN A 1 176 ? -12.012 -1.921 -3.493 1.00 85.69 176 GLN A CA 1
ATOM 1370 C C . GLN A 1 176 ? -10.723 -1.104 -3.314 1.00 85.69 176 GLN A C 1
ATOM 1372 O O . GLN A 1 176 ? -10.040 -0.805 -4.292 1.00 85.69 176 GLN A O 1
ATOM 1377 N N . SER A 1 177 ? -10.371 -0.738 -2.081 1.00 92.75 177 SER A N 1
ATOM 1378 C CA . SER A 1 177 ? -9.150 0.016 -1.804 1.00 92.75 177 SER A CA 1
ATOM 1379 C C . SER A 1 177 ? -7.909 -0.750 -2.271 1.00 92.75 177 SER A C 1
ATOM 1381 O O . SER A 1 177 ? -7.772 -1.959 -2.020 1.00 92.75 177 SER A O 1
ATOM 1383 N N . ALA A 1 178 ? -6.979 -0.028 -2.900 1.00 94.19 178 ALA A N 1
ATOM 1384 C CA . ALA A 1 178 ? -5.603 -0.491 -3.046 1.00 94.19 178 ALA A CA 1
ATOM 1385 C C . ALA A 1 178 ? -5.016 -0.765 -1.655 1.00 94.19 178 ALA A C 1
ATOM 1387 O O . ALA A 1 178 ? -5.377 -0.094 -0.690 1.00 94.19 178 ALA A O 1
ATOM 1388 N N . VAL A 1 179 ? -4.125 -1.745 -1.539 1.00 96.88 179 VAL A N 1
ATOM 1389 C CA . VAL A 1 179 ? -3.492 -2.085 -0.260 1.00 96.88 179 VAL A CA 1
ATOM 1390 C C . VAL A 1 179 ? -1.987 -2.152 -0.455 1.00 96.88 179 VAL A C 1
ATOM 1392 O O . VAL A 1 179 ? -1.537 -2.779 -1.408 1.00 96.88 179 VAL A O 1
ATOM 1395 N N . ILE A 1 180 ? -1.227 -1.525 0.435 1.00 96.81 180 ILE A N 1
ATOM 1396 C CA . ILE A 1 180 ? 0.223 -1.691 0.565 1.00 96.81 180 ILE A CA 1
ATOM 1397 C C . ILE A 1 180 ? 0.476 -2.315 1.934 1.00 96.81 180 ILE A C 1
ATOM 1399 O O . ILE A 1 180 ? 0.054 -1.757 2.949 1.00 96.81 180 ILE A O 1
ATOM 1403 N N . ALA A 1 181 ? 1.149 -3.462 1.966 1.00 96.25 181 ALA A N 1
ATOM 1404 C CA . ALA A 1 181 ? 1.614 -4.036 3.221 1.00 96.25 181 ALA A CA 1
ATOM 1405 C C . ALA A 1 181 ? 2.882 -3.299 3.666 1.00 96.25 181 ALA A C 1
ATOM 1407 O O . ALA A 1 181 ? 3.806 -3.130 2.873 1.00 96.25 181 ALA A O 1
ATOM 1408 N N . PHE A 1 182 ? 2.923 -2.853 4.916 1.00 94.88 182 PHE A N 1
ATOM 1409 C CA . PHE A 1 182 ? 3.998 -2.042 5.474 1.00 94.88 182 PHE A CA 1
ATOM 1410 C C . PHE A 1 182 ? 4.444 -2.642 6.803 1.00 94.88 182 PHE A C 1
ATOM 1412 O O . PHE A 1 182 ? 3.828 -2.376 7.826 1.00 94.88 182 PHE A O 1
ATOM 1419 N N . THR A 1 183 ? 5.454 -3.512 6.801 1.00 90.56 183 THR A N 1
ATOM 1420 C CA . THR A 1 183 ? 5.696 -4.423 7.931 1.00 90.56 183 THR A CA 1
ATOM 1421 C C . THR A 1 183 ? 7.167 -4.610 8.280 1.00 90.56 183 THR A C 1
ATOM 1423 O O . THR A 1 183 ? 8.034 -4.538 7.418 1.00 90.56 183 THR A O 1
ATOM 1426 N N . SER A 1 184 ? 7.452 -4.887 9.552 1.00 88.88 184 SER A N 1
ATOM 1427 C CA . SER A 1 184 ? 8.767 -5.364 10.017 1.00 88.88 184 SER A CA 1
ATOM 1428 C C . SER A 1 184 ? 8.856 -6.900 10.036 1.00 88.88 184 SER A C 1
ATOM 1430 O O . SER A 1 184 ? 9.899 -7.460 10.376 1.00 88.88 184 SER A O 1
ATOM 1432 N N . SER A 1 185 ? 7.752 -7.599 9.737 1.00 85.81 185 SER A N 1
ATOM 1433 C CA . SER A 1 185 ? 7.694 -9.060 9.768 1.00 85.81 185 SER A CA 1
ATOM 1434 C C . SER A 1 185 ? 8.497 -9.679 8.626 1.00 85.81 185 SER A C 1
ATOM 1436 O O . SER A 1 185 ? 8.391 -9.268 7.473 1.00 85.81 185 SER A O 1
ATOM 1438 N N . ARG A 1 186 ? 9.265 -10.721 8.957 1.00 84.50 186 ARG A N 1
ATOM 1439 C CA . ARG A 1 186 ? 10.002 -11.565 8.002 1.00 84.50 186 ARG A CA 1
ATOM 1440 C C . ARG A 1 186 ? 9.417 -12.973 7.898 1.00 84.50 186 ARG A C 1
ATOM 1442 O O . ARG A 1 186 ? 10.087 -13.883 7.422 1.00 84.50 186 ARG A O 1
ATOM 1449 N N . ASP A 1 187 ? 8.195 -13.165 8.391 1.00 89.88 187 ASP A N 1
ATOM 1450 C CA . ASP A 1 187 ? 7.489 -14.435 8.255 1.00 89.88 187 ASP A CA 1
ATOM 1451 C C . ASP A 1 187 ? 7.063 -14.631 6.796 1.00 89.88 187 ASP A C 1
ATOM 1453 O O . ASP A 1 187 ? 6.100 -14.023 6.326 1.00 89.88 187 ASP A O 1
ATOM 1457 N N . GLU A 1 188 ? 7.791 -15.492 6.088 1.00 87.62 188 GLU A N 1
ATOM 1458 C CA . GLU A 1 188 ? 7.555 -15.812 4.678 1.00 87.62 188 GLU A CA 1
ATOM 1459 C C . GLU A 1 188 ? 6.108 -16.238 4.407 1.00 87.62 188 GLU A C 1
ATOM 1461 O O . GLU A 1 188 ? 5.552 -15.864 3.379 1.00 87.62 188 GLU A O 1
ATOM 1466 N N . ARG A 1 189 ? 5.448 -16.929 5.348 1.00 89.75 189 ARG A N 1
ATOM 1467 C CA . ARG A 1 189 ? 4.060 -17.379 5.163 1.00 89.75 189 ARG A CA 1
ATOM 1468 C C . ARG A 1 189 ? 3.087 -16.209 5.144 1.00 89.75 189 ARG A C 1
ATOM 1470 O O . ARG A 1 189 ? 2.188 -16.181 4.311 1.00 89.75 189 ARG A O 1
ATOM 1477 N N . LEU A 1 190 ? 3.277 -15.233 6.035 1.00 89.25 190 LEU A N 1
ATOM 1478 C CA . LEU A 1 190 ? 2.452 -14.020 6.059 1.00 89.25 190 LEU A CA 1
ATOM 1479 C C . LEU A 1 190 ? 2.674 -13.171 4.802 1.00 89.25 190 LEU A C 1
ATOM 1481 O O . LEU A 1 190 ? 1.722 -12.589 4.280 1.00 89.25 190 LEU A O 1
ATOM 1485 N N . LEU A 1 191 ? 3.917 -13.108 4.314 1.00 87.62 191 LEU A N 1
ATOM 1486 C CA . LEU A 1 191 ? 4.264 -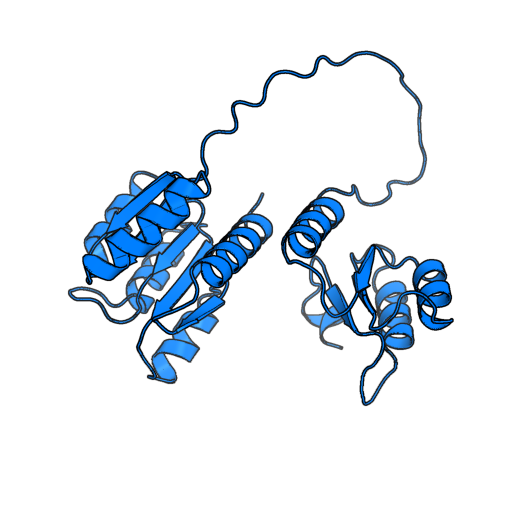12.382 3.092 1.00 87.62 191 LEU A CA 1
ATOM 1487 C C . LEU A 1 191 ? 3.672 -13.045 1.839 1.00 87.62 191 LEU A C 1
ATOM 1489 O O . LEU A 1 191 ? 3.146 -12.353 0.972 1.00 87.62 191 LEU A O 1
ATOM 1493 N N . GLU A 1 192 ? 3.708 -14.372 1.743 1.00 89.69 192 GLU A N 1
ATOM 1494 C CA . GLU A 1 192 ? 3.048 -15.109 0.658 1.00 89.69 192 GLU A CA 1
ATOM 1495 C C . GLU A 1 192 ? 1.528 -14.902 0.692 1.00 89.69 192 GLU A C 1
ATOM 1497 O O . GLU A 1 192 ? 0.921 -14.542 -0.318 1.00 89.69 192 GLU A O 1
ATOM 1502 N N . GLU A 1 193 ? 0.915 -15.038 1.869 1.00 92.31 193 GLU A N 1
ATOM 1503 C CA . GLU A 1 193 ? -0.532 -14.899 2.029 1.00 92.31 193 GLU A CA 1
ATOM 1504 C C . GLU A 1 193 ? -1.024 -13.491 1.663 1.00 92.31 193 GLU A C 1
ATOM 1506 O O . GLU A 1 193 ? -2.044 -13.344 0.987 1.00 92.31 193 GLU A O 1
ATOM 1511 N N . ILE A 1 194 ? -0.302 -12.438 2.065 1.00 92.75 194 ILE A N 1
ATOM 1512 C CA . ILE A 1 194 ? -0.700 -11.066 1.731 1.00 92.75 194 ILE A CA 1
ATOM 1513 C C . ILE A 1 194 ? -0.554 -10.772 0.231 1.00 92.75 194 ILE A C 1
ATOM 1515 O O . ILE A 1 194 ? -1.381 -10.052 -0.335 1.00 92.75 194 ILE A O 1
ATOM 1519 N N . LEU A 1 195 ? 0.448 -11.351 -0.437 1.00 89.50 195 LEU A N 1
ATOM 1520 C CA . LEU A 1 195 ? 0.623 -11.224 -1.885 1.00 89.50 195 LEU A CA 1
ATOM 1521 C C . LEU A 1 195 ? -0.542 -11.869 -2.648 1.00 89.50 195 LEU A C 1
ATOM 1523 O O . LEU A 1 195 ? -1.068 -11.260 -3.584 1.00 89.50 195 LEU A O 1
ATOM 1527 N N . ASP A 1 196 ? -1.011 -13.037 -2.206 1.00 91.62 196 ASP 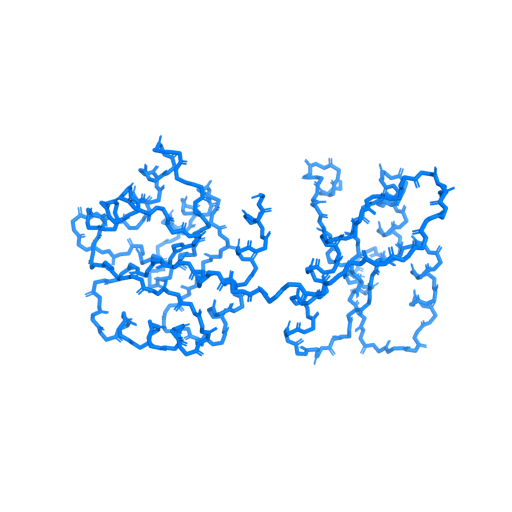A N 1
ATOM 1528 C CA . ASP A 1 196 ? -2.165 -13.729 -2.797 1.00 91.62 196 ASP A CA 1
ATOM 1529 C C . ASP A 1 196 ? -3.478 -12.935 -2.665 1.00 91.62 196 ASP A C 1
ATOM 1531 O O . ASP A 1 196 ? -4.384 -13.073 -3.493 1.00 91.62 196 ASP A O 1
ATOM 1535 N N . LEU A 1 197 ? -3.576 -12.035 -1.679 1.00 90.62 197 LEU A N 1
ATOM 1536 C CA . LEU A 1 197 ? -4.708 -11.111 -1.513 1.00 90.62 197 LEU A CA 1
ATOM 1537 C C . LEU A 1 197 ? -4.674 -9.906 -2.476 1.00 90.62 197 LEU A C 1
ATOM 1539 O O . LEU A 1 197 ? -5.575 -9.054 -2.441 1.00 90.62 197 LEU A O 1
ATOM 1543 N N . GLY A 1 198 ? -3.669 -9.835 -3.355 1.00 87.94 198 GLY A N 1
ATOM 1544 C CA . GLY A 1 198 ? -3.569 -8.841 -4.421 1.00 87.94 198 GLY A CA 1
ATOM 1545 C C . GLY A 1 198 ? -3.210 -7.446 -3.917 1.00 87.94 198 GLY A C 1
ATOM 1546 O O . GLY A 1 198 ? -3.812 -6.459 -4.351 1.00 87.94 198 GLY A O 1
ATOM 1547 N N . VAL A 1 199 ? -2.271 -7.353 -2.972 1.00 91.62 199 VAL A N 1
ATOM 1548 C CA . VAL A 1 199 ? -1.687 -6.065 -2.573 1.00 91.62 199 VAL A CA 1
ATOM 1549 C C . VAL A 1 199 ? -0.863 -5.450 -3.708 1.00 91.62 199 VAL A C 1
ATOM 1551 O O . VAL A 1 199 ? -0.384 -6.138 -4.605 1.00 91.62 199 VAL A O 1
ATOM 1554 N N . VAL A 1 200 ? -0.730 -4.127 -3.679 1.00 89.12 200 VAL A N 1
ATOM 1555 C CA . VAL A 1 200 ? 0.051 -3.345 -4.644 1.00 89.12 200 VAL A CA 1
ATOM 1556 C C . VAL A 1 200 ? 1.544 -3.562 -4.433 1.00 89.12 200 VAL A C 1
ATOM 1558 O O . VAL A 1 200 ? 2.276 -3.720 -5.405 1.00 89.12 200 VAL A O 1
ATOM 1561 N N . ASP A 1 201 ? 1.981 -3.541 -3.175 1.00 89.19 201 ASP A N 1
ATOM 1562 C CA . ASP A 1 201 ? 3.372 -3.751 -2.787 1.00 89.19 201 ASP A CA 1
ATOM 1563 C C . ASP A 1 201 ? 3.444 -4.276 -1.346 1.00 89.19 201 ASP A C 1
ATOM 1565 O O . ASP A 1 201 ? 2.498 -4.126 -0.560 1.00 89.19 201 ASP A O 1
ATOM 1569 N N . VAL A 1 202 ? 4.590 -4.862 -1.015 1.00 91.75 202 VAL A N 1
ATOM 1570 C CA . VAL A 1 202 ? 5.001 -5.227 0.338 1.00 91.75 202 VAL A CA 1
ATOM 1571 C C . VAL A 1 202 ? 6.289 -4.470 0.637 1.00 91.75 202 VAL A C 1
ATOM 1573 O O . VAL A 1 202 ? 7.279 -4.586 -0.082 1.00 91.75 202 VAL A O 1
ATOM 1576 N N . MET A 1 203 ? 6.281 -3.684 1.704 1.00 88.50 203 MET A N 1
ATOM 1577 C CA . MET A 1 203 ? 7.358 -2.765 2.034 1.00 88.50 203 MET A CA 1
ATOM 1578 C C . MET A 1 203 ? 7.830 -2.981 3.473 1.00 88.50 203 MET A C 1
ATOM 1580 O O . MET A 1 203 ? 7.027 -2.985 4.404 1.00 88.50 203 MET A O 1
ATOM 1584 N N . GLU A 1 204 ? 9.143 -3.167 3.636 1.00 87.75 204 GLU A N 1
ATOM 1585 C CA . GLU A 1 204 ? 9.771 -3.376 4.944 1.00 87.75 204 GLU A CA 1
ATOM 1586 C C . GLU A 1 204 ? 9.926 -2.047 5.697 1.00 87.75 204 GLU A C 1
ATOM 1588 O O . GLU A 1 204 ? 10.341 -1.043 5.109 1.00 87.75 204 GLU A O 1
ATOM 1593 N N . LYS A 1 205 ? 9.616 -2.036 6.997 1.00 83.19 205 LYS A N 1
ATOM 1594 C CA . LYS A 1 205 ? 9.878 -0.885 7.869 1.00 83.19 205 LYS A CA 1
ATOM 1595 C C . LYS A 1 205 ? 11.318 -0.918 8.424 1.00 83.19 205 LYS A C 1
ATOM 1597 O O . LYS A 1 205 ? 11.807 -1.988 8.780 1.00 83.19 205 LYS A O 1
ATOM 1602 N N . PRO A 1 206 ? 11.968 0.244 8.617 1.00 84.38 206 PRO A N 1
ATOM 1603 C CA . PRO A 1 206 ? 11.560 1.558 8.132 1.00 84.38 206 PRO A CA 1
ATOM 1604 C C . PRO A 1 206 ? 11.820 1.681 6.626 1.00 84.38 206 PRO A C 1
ATOM 1606 O O . PRO A 1 206 ? 12.887 1.305 6.141 1.00 84.38 206 PRO A O 1
ATOM 1609 N N . ALA A 1 207 ? 10.876 2.276 5.897 1.00 76.00 207 ALA A N 1
ATOM 1610 C CA . ALA A 1 207 ? 11.068 2.593 4.487 1.00 76.00 207 ALA A CA 1
ATOM 1611 C C . ALA A 1 207 ? 11.278 4.086 4.263 1.00 76.00 207 ALA A C 1
ATOM 1613 O O . ALA A 1 207 ? 10.790 4.930 5.017 1.00 76.00 207 ALA A O 1
ATOM 1614 N N . ASP A 1 208 ? 11.939 4.407 3.160 1.00 79.50 208 ASP A N 1
ATOM 1615 C CA . ASP A 1 208 ? 11.984 5.766 2.638 1.00 79.50 208 ASP A CA 1
ATOM 1616 C C . ASP A 1 208 ? 10.549 6.290 2.368 1.00 79.50 208 ASP A C 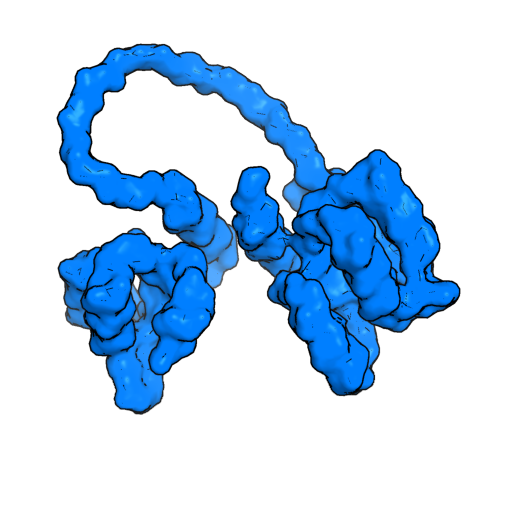1
ATOM 1618 O O . ASP A 1 208 ? 9.797 5.646 1.624 1.00 79.50 208 ASP A O 1
ATOM 1622 N N . PRO A 1 209 ? 10.132 7.432 2.954 1.00 77.81 209 PRO A N 1
ATOM 1623 C CA . PRO A 1 209 ? 8.830 8.044 2.689 1.00 77.81 209 PRO A CA 1
ATOM 1624 C C . PRO A 1 209 ? 8.578 8.325 1.210 1.00 77.81 209 PRO A C 1
ATOM 1626 O O . PRO A 1 209 ? 7.443 8.176 0.750 1.00 77.81 209 PRO A O 1
ATOM 1629 N N . GLU A 1 210 ? 9.625 8.673 0.453 1.00 76.69 210 GLU A N 1
ATOM 1630 C CA . GLU A 1 210 ? 9.503 8.870 -0.987 1.00 76.69 210 GLU A CA 1
ATOM 1631 C C . GLU A 1 210 ? 9.075 7.563 -1.642 1.00 76.69 210 GLU A C 1
ATOM 1633 O O . GLU A 1 210 ? 8.062 7.566 -2.336 1.00 76.69 210 GLU A O 1
ATOM 1638 N N . ARG A 1 211 ? 9.747 6.438 -1.328 1.00 81.75 211 ARG A N 1
ATOM 1639 C CA . ARG A 1 211 ? 9.391 5.083 -1.799 1.00 81.75 211 ARG A CA 1
ATOM 1640 C C . ARG A 1 211 ? 7.929 4.742 -1.497 1.00 81.75 211 ARG A C 1
ATOM 1642 O O . ARG A 1 211 ? 7.243 4.194 -2.361 1.00 81.75 211 ARG A O 1
ATOM 1649 N N . LEU A 1 212 ? 7.439 5.070 -0.302 1.00 85.50 212 LEU A N 1
ATOM 1650 C CA . LEU A 1 212 ? 6.036 4.852 0.053 1.00 85.50 212 LEU A CA 1
ATOM 1651 C C . LEU A 1 212 ? 5.092 5.692 -0.821 1.00 85.50 212 LEU A C 1
ATOM 1653 O O . LEU A 1 212 ? 4.117 5.158 -1.350 1.00 85.50 212 LEU A O 1
ATOM 1657 N N . ALA A 1 213 ? 5.394 6.974 -1.040 1.00 79.94 213 ALA A N 1
ATOM 1658 C CA . ALA A 1 213 ? 4.603 7.829 -1.926 1.00 79.94 213 ALA A CA 1
ATOM 1659 C C . ALA A 1 213 ? 4.551 7.298 -3.369 1.00 79.94 213 ALA A C 1
ATOM 1661 O O . ALA A 1 213 ? 3.493 7.367 -3.999 1.00 79.94 213 ALA A O 1
ATOM 1662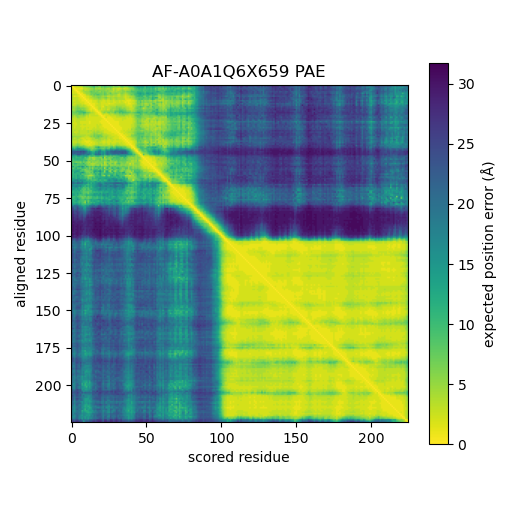 N N . ILE A 1 214 ? 5.640 6.700 -3.867 1.00 75.75 214 ILE A N 1
ATOM 1663 C CA . ILE A 1 214 ? 5.682 6.024 -5.178 1.00 75.75 214 ILE A CA 1
ATOM 1664 C C . ILE A 1 214 ? 4.649 4.906 -5.245 1.00 75.75 214 ILE A C 1
ATOM 1666 O O . ILE A 1 214 ? 3.812 4.869 -6.149 1.00 75.75 214 ILE A O 1
ATOM 1670 N N . ALA A 1 215 ? 4.718 3.983 -4.286 1.00 82.44 215 ALA A N 1
ATOM 1671 C CA . ALA A 1 215 ? 3.848 2.820 -4.244 1.00 82.44 215 ALA A CA 1
ATOM 1672 C C . ALA A 1 215 ? 2.377 3.249 -4.131 1.00 82.44 215 ALA A C 1
ATOM 1674 O O . ALA A 1 215 ? 1.509 2.666 -4.782 1.00 82.44 215 ALA A O 1
ATOM 1675 N N . ILE A 1 216 ? 2.105 4.328 -3.388 1.00 87.56 216 ILE A N 1
ATOM 1676 C CA . ILE A 1 216 ? 0.774 4.935 -3.294 1.00 87.56 216 ILE A CA 1
ATOM 1677 C C . ILE A 1 216 ? 0.306 5.440 -4.659 1.00 87.56 216 ILE A C 1
ATOM 1679 O O . ILE A 1 216 ? -0.789 5.082 -5.092 1.00 87.56 216 ILE A O 1
ATOM 1683 N N . GLN A 1 217 ? 1.118 6.226 -5.371 1.00 82.25 217 GLN A N 1
ATOM 1684 C CA . GLN A 1 217 ? 0.762 6.734 -6.700 1.00 82.25 217 GLN A CA 1
ATOM 1685 C C . GLN A 1 217 ? 0.466 5.594 -7.683 1.00 82.25 217 GLN A C 1
ATOM 1687 O O . GLN A 1 217 ? -0.557 5.624 -8.370 1.00 82.25 217 GLN A O 1
ATOM 1692 N N . VAL A 1 218 ? 1.305 4.554 -7.700 1.00 77.38 218 VAL A N 1
ATOM 1693 C CA . VAL A 1 218 ? 1.084 3.350 -8.515 1.00 77.38 218 VAL A CA 1
ATOM 1694 C C . VAL A 1 218 ? -0.228 2.659 -8.129 1.00 77.38 218 VAL A C 1
ATOM 1696 O O . VAL A 1 218 ? -1.045 2.360 -9.001 1.00 77.38 218 VAL A O 1
ATOM 1699 N N . GLY A 1 219 ? -0.478 2.456 -6.834 1.00 83.31 219 GLY A N 1
ATOM 1700 C CA . GLY A 1 219 ? -1.701 1.825 -6.337 1.00 83.31 219 GLY A CA 1
ATOM 1701 C C . GLY A 1 219 ? -2.970 2.593 -6.707 1.00 83.31 219 GLY A C 1
ATOM 1702 O O . GLY A 1 219 ? -3.958 1.994 -7.142 1.00 83.31 219 GLY A O 1
ATOM 1703 N N . LEU A 1 220 ? -2.937 3.923 -6.612 1.00 84.75 220 LEU A N 1
ATOM 1704 C CA . LEU A 1 220 ? -4.043 4.798 -7.005 1.00 84.75 220 LEU A CA 1
ATOM 1705 C C . LEU A 1 220 ? -4.317 4.726 -8.510 1.00 84.75 220 LEU A C 1
ATOM 1707 O O . LEU A 1 220 ? -5.477 4.685 -8.919 1.00 84.75 220 LEU A O 1
ATOM 1711 N N . ILE A 1 221 ? -3.272 4.663 -9.336 1.00 79.38 221 ILE A N 1
ATOM 1712 C CA . ILE A 1 221 ? -3.393 4.512 -10.790 1.00 79.38 221 ILE A CA 1
ATOM 1713 C C . ILE A 1 221 ? -4.033 3.164 -11.149 1.00 79.38 221 ILE A C 1
ATOM 1715 O O . ILE A 1 221 ? -4.972 3.117 -11.944 1.00 79.38 221 ILE A O 1
ATOM 1719 N N . LEU A 1 222 ? -3.575 2.071 -10.533 1.00 73.75 222 LEU A N 1
ATOM 1720 C CA . LEU A 1 222 ? -4.078 0.719 -10.806 1.00 73.75 222 LEU A CA 1
ATOM 1721 C C . LEU A 1 222 ? -5.550 0.526 -10.412 1.00 73.75 222 LEU A C 1
ATOM 1723 O O . LEU A 1 222 ? -6.242 -0.300 -11.012 1.00 73.75 222 LEU A O 1
ATOM 1727 N N . THR A 1 223 ? -6.033 1.304 -9.443 1.00 75.06 223 THR A N 1
ATOM 1728 C CA . THR A 1 223 ? -7.400 1.231 -8.902 1.00 75.06 223 THR A CA 1
ATOM 1729 C C . THR A 1 223 ? -8.321 2.356 -9.378 1.00 75.06 223 THR A C 1
ATOM 1731 O O . THR A 1 223 ? -9.479 2.413 -8.976 1.00 75.06 223 THR A O 1
ATOM 1734 N N . SER A 1 224 ? -7.852 3.234 -10.271 1.00 63.38 224 SER A N 1
ATOM 1735 C CA . SER A 1 224 ? -8.683 4.275 -10.884 1.00 63.38 224 SER A CA 1
ATOM 1736 C C . SER A 1 224 ? -9.654 3.659 -11.902 1.00 63.38 224 SER A C 1
ATOM 1738 O O . SER A 1 224 ? -9.242 3.226 -12.984 1.00 63.38 224 SER A O 1
ATOM 1740 N N . ARG A 1 225 ? -10.940 3.601 -11.552 1.00 51.06 225 ARG A N 1
ATOM 1741 C CA . ARG A 1 225 ? -12.072 3.330 -12.447 1.00 51.06 225 ARG A CA 1
ATOM 1742 C C . ARG A 1 225 ? -13.155 4.372 -12.236 1.00 51.06 225 ARG A C 1
ATOM 1744 O O . ARG A 1 225 ? -13.330 4.782 -11.069 1.00 51.06 225 ARG A O 1
#

Nearest PDB structures (foldseek):
  8tef-assembly2_D  TM=9.500E-01  e=1.129E-10  Flavobacterium johnsoniae UW101
  8tff-assembly1_A  TM=9.459E-01  e=2.382E-10  Flavobacterium johnsoniae UW101
  8tef-assembly2_C  TM=9.486E-01  e=2.535E-10  Flavobacterium johnsoniae UW101
  6ifh-assembly1_A  TM=9.531E-01  e=4.722E-10  Paenisporosarcina sp. TG-14
  2pl1-assembly1_A  TM=9.387E-01  e=1.856E-09  Escherichia coli

Radius of gyration: 20.63 Å; Cα contacts (8 Å, |Δi|>4): 319; chains: 1; bounding box: 39×44×56 Å

Mean predicted aligned error: 14.43 Å